Protein AF-A0A9E3V369-F1 (afdb_monomer)

Foldseek 3Di:
DVVVVVVVVVVVVVVCCVVVPVVVVVCCVPPVVVVCLLQLCALQFQAQLNLLCLAAPHDDPVPDQWAAADHVYHDPPRSVVRLVVVLVVLVVLLVVLVVPDDDPLLVLLSVLLVLLSCSHNPSGHGLVSCVSNPSLLVSLVVLDDPDPVLVVLSVQLVCQSNPDLVVLCVVVVVGRDHHYSVCSVPSSNSNNVSSVSSSVSSSVSSVVVVPPPDPPPPPPCPPPPDDDDDD

Secondary structure (DSSP, 8-state):
-HHHHHHHHHHHHHHHHHHH-HHHHHHIIIIIHHHHHHHHT-TT--SHHHHHHHHH-PPPGGG-SS--B--SS--HHHHHHHHHHHHHHHHHHHHHHHTT--SHHHHHHHHHHHHHHHHHHSS---GGGGGGGHHHHHHHHHHS-S-HHHHHHHHHHHHHHHS-HHHHHHHTT-TTSPBPHHHHHTGGGHHHHHHHHHHHHHHHHHHHHTTT-------------------

Solvent-accessible surface area (backbone atoms only — not comparable to full-atom values): 12780 Å² total; per-residue (Å²): 107,70,67,58,52,52,49,50,53,52,51,53,52,50,50,49,38,71,74,67,34,66,64,55,55,49,48,40,59,71,62,46,51,71,58,51,60,66,51,22,40,36,62,64,18,29,6,44,38,9,49,28,18,32,37,13,40,43,74,69,74,92,80,51,84,75,60,45,50,43,47,73,49,90,33,64,65,57,16,49,51,52,22,51,54,51,36,51,48,53,50,52,52,49,54,57,55,54,72,68,54,82,51,75,74,43,49,58,44,44,49,22,41,49,55,46,49,49,42,37,55,27,60,62,24,47,69,84,57,52,67,67,44,54,60,31,52,51,47,44,63,72,66,54,65,94,48,68,65,61,54,50,52,51,48,53,30,52,52,48,56,68,48,60,63,65,60,55,32,56,77,67,66,39,80,72,42,72,36,46,43,68,41,48,72,42,72,44,29,45,44,29,51,26,49,51,50,52,43,50,50,45,52,52,48,64,67,50,60,82,68,69,80,60,78,74,72,79,73,71,76,79,71,80,90,77,88,86,85,82,133

Structure (mmCIF, N/CA/C/O backbone):
data_AF-A0A9E3V369-F1
#
_entry.id   AF-A0A9E3V369-F1
#
loop_
_atom_site.group_PDB
_atom_site.id
_atom_site.type_symbol
_atom_site.label_atom_id
_atom_site.label_alt_id
_atom_site.label_comp_id
_atom_site.label_asym_id
_atom_site.label_entity_id
_atom_site.label_seq_id
_atom_site.pdbx_PDB_ins_code
_atom_site.Cartn_x
_atom_site.Cartn_y
_atom_site.Cartn_z
_atom_site.occupancy
_atom_site.B_iso_or_equiv
_atom_site.auth_seq_id
_atom_site.auth_comp_id
_atom_site.auth_asym_id
_atom_site.auth_atom_id
_atom_site.pdbx_PDB_model_num
ATOM 1 N N . LEU A 1 1 ? -20.051 -14.766 8.089 1.00 66.44 1 LEU A N 1
ATOM 2 C CA . LEU A 1 1 ? -19.479 -13.635 7.317 1.00 66.44 1 LEU A CA 1
ATOM 3 C C . LEU A 1 1 ? -18.604 -14.099 6.152 1.00 66.44 1 LEU A C 1
ATOM 5 O O . LEU A 1 1 ? -18.963 -13.789 5.027 1.00 66.44 1 LEU A O 1
ATOM 9 N N . VAL A 1 2 ? -17.547 -14.897 6.367 1.00 75.75 2 VAL A N 1
ATOM 10 C CA . VAL A 1 2 ? -16.659 -15.374 5.274 1.00 75.75 2 VAL A CA 1
ATOM 11 C C . VAL A 1 2 ? -17.421 -16.072 4.136 1.00 75.75 2 VAL A C 1
ATOM 13 O O . VAL A 1 2 ? -17.240 -15.713 2.978 1.00 75.75 2 VAL A O 1
ATOM 16 N N . GLY A 1 3 ? -18.332 -17.001 4.454 1.00 84.56 3 GLY A N 1
ATOM 17 C CA . GLY A 1 3 ? -19.132 -17.700 3.437 1.00 84.56 3 GLY A CA 1
ATOM 18 C C . GLY A 1 3 ? -20.062 -16.783 2.634 1.00 84.56 3 GLY A C 1
ATOM 19 O O . GLY A 1 3 ? -20.176 -16.940 1.426 1.00 84.56 3 GLY A O 1
ATOM 20 N N . ALA A 1 4 ? -20.667 -15.779 3.279 1.00 85.25 4 ALA A N 1
ATOM 21 C CA . ALA A 1 4 ? -21.525 -14.806 2.600 1.00 85.25 4 ALA A CA 1
ATOM 22 C C . ALA A 1 4 ? -20.716 -13.887 1.671 1.00 85.25 4 ALA A C 1
ATOM 24 O O . ALA A 1 4 ? -21.146 -13.623 0.555 1.00 85.25 4 ALA A O 1
ATOM 25 N N . GLY A 1 5 ? -19.524 -13.454 2.099 1.00 82.44 5 GLY A N 1
ATOM 26 C CA . GLY A 1 5 ? -18.618 -12.667 1.259 1.00 82.44 5 GLY A CA 1
ATOM 27 C C . GLY A 1 5 ? -18.118 -13.452 0.045 1.00 82.44 5 GLY A C 1
ATOM 28 O O . GLY A 1 5 ? -18.160 -12.943 -1.071 1.00 82.44 5 GLY A O 1
ATOM 29 N N . ALA A 1 6 ? -17.716 -14.711 0.240 1.00 87.12 6 ALA A N 1
ATOM 30 C CA . ALA A 1 6 ? -17.310 -15.591 -0.855 1.00 87.12 6 ALA A CA 1
ATOM 31 C C . ALA A 1 6 ? -18.460 -15.848 -1.841 1.00 87.12 6 ALA A C 1
ATOM 33 O O . ALA A 1 6 ? -18.254 -15.788 -3.051 1.00 87.12 6 ALA A O 1
ATOM 34 N N . LEU A 1 7 ? -19.677 -16.071 -1.332 1.00 94.19 7 LEU A N 1
ATOM 35 C CA . LEU A 1 7 ? -20.868 -16.246 -2.159 1.00 94.19 7 LEU A CA 1
ATOM 36 C C . LEU A 1 7 ? -21.201 -14.977 -2.950 1.00 94.19 7 LEU A C 1
ATOM 38 O O . LEU A 1 7 ? -21.460 -15.065 -4.144 1.00 94.19 7 LEU A O 1
ATOM 42 N N . ALA A 1 8 ? -21.158 -13.804 -2.312 1.00 93.69 8 ALA A N 1
ATOM 43 C CA . ALA A 1 8 ? -21.397 -12.528 -2.980 1.00 93.69 8 ALA A CA 1
ATOM 44 C C . ALA A 1 8 ? -20.362 -12.271 -4.083 1.00 93.69 8 ALA A C 1
ATOM 46 O O . ALA A 1 8 ? -20.731 -11.902 -5.194 1.00 93.69 8 ALA A O 1
ATOM 47 N N . LEU A 1 9 ? -19.080 -12.533 -3.809 1.00 91.44 9 LEU A N 1
ATOM 48 C CA . LEU A 1 9 ? -18.014 -12.418 -4.802 1.00 91.44 9 LEU A CA 1
ATOM 49 C C . LEU A 1 9 ? -18.247 -13.366 -5.986 1.00 91.44 9 LEU A C 1
ATOM 51 O O . LEU A 1 9 ? -18.157 -12.938 -7.136 1.00 91.44 9 LEU A O 1
ATOM 55 N N . ALA A 1 10 ? -18.575 -14.631 -5.713 1.00 95.69 10 ALA A N 1
ATOM 56 C CA . ALA A 1 10 ? -18.848 -15.624 -6.747 1.00 95.69 10 ALA A CA 1
ATOM 57 C C . ALA A 1 10 ? -20.075 -15.243 -7.588 1.00 95.69 10 ALA A C 1
ATOM 59 O O . ALA A 1 10 ? -20.018 -15.315 -8.812 1.00 95.69 10 ALA A O 1
ATOM 60 N N . ALA A 1 11 ? -21.154 -14.782 -6.950 1.00 97.00 11 ALA A N 1
ATOM 61 C CA . ALA A 1 11 ? -22.376 -14.357 -7.623 1.00 97.00 11 ALA A CA 1
ATOM 62 C C . ALA A 1 11 ? -22.147 -13.124 -8.508 1.00 97.00 11 ALA A C 1
ATOM 64 O O . ALA A 1 11 ? -22.563 -13.120 -9.664 1.00 97.00 11 ALA A O 1
ATOM 65 N N . LEU A 1 12 ? -21.441 -12.109 -8.001 1.00 97.06 12 LEU A N 1
ATOM 66 C CA . LEU A 1 12 ? -21.096 -10.913 -8.773 1.00 97.06 12 LEU A CA 1
ATOM 67 C C . LEU A 1 12 ? -20.182 -11.251 -9.953 1.00 97.06 12 LEU A C 1
ATOM 69 O O . LEU A 1 12 ? -20.426 -10.778 -11.058 1.00 97.06 12 LEU A O 1
ATOM 73 N N . THR A 1 13 ? -19.185 -12.114 -9.740 1.00 95.56 13 THR A N 1
ATOM 74 C CA . THR A 1 13 ? -18.281 -12.565 -10.809 1.00 95.56 13 THR A CA 1
ATOM 75 C C . THR A 1 13 ? -19.025 -13.393 -11.860 1.00 95.56 13 THR A C 1
ATOM 77 O O . THR A 1 13 ? -18.799 -13.238 -13.056 1.00 95.56 13 THR A O 1
ATOM 80 N N . GLY A 1 14 ? -19.943 -14.265 -11.435 1.00 96.94 14 GLY A N 1
ATOM 81 C CA . GLY A 1 14 ? -20.791 -15.031 -12.346 1.00 96.94 14 GLY A CA 1
ATOM 82 C C . GLY A 1 14 ? -21.695 -14.124 -13.178 1.00 96.94 14 GLY A C 1
ATOM 83 O O . GLY A 1 14 ? -21.773 -14.281 -14.393 1.00 96.94 14 GLY A O 1
ATOM 84 N N . LEU A 1 15 ? -22.314 -13.124 -12.546 1.00 97.88 15 LEU A N 1
ATOM 85 C CA . LEU A 1 15 ? -23.146 -12.139 -13.232 1.00 97.88 15 LEU A CA 1
ATOM 86 C C . LEU A 1 15 ? -22.350 -11.363 -14.289 1.00 97.88 15 LEU A C 1
ATOM 88 O O . LEU A 1 15 ? -22.819 -11.201 -15.411 1.00 97.88 15 LEU A O 1
ATOM 92 N N . THR A 1 16 ? -21.133 -10.924 -13.972 1.00 97.69 16 THR A N 1
ATOM 93 C CA . THR A 1 16 ? -20.283 -10.201 -14.928 1.00 97.69 16 THR A CA 1
ATOM 94 C C . THR A 1 16 ? -19.815 -11.098 -16.076 1.00 97.69 16 THR A C 1
ATOM 96 O O . THR A 1 16 ? -19.754 -10.624 -17.205 1.00 97.69 16 THR A O 1
ATOM 99 N N . VAL A 1 17 ? -19.566 -12.394 -15.843 1.00 97.62 17 VAL A N 1
ATOM 100 C CA . VAL A 1 17 ? -19.298 -13.366 -16.925 1.00 97.62 17 VAL A CA 1
ATOM 101 C C . VAL A 1 17 ? -20.514 -13.530 -17.836 1.00 97.62 17 VAL A C 1
ATOM 103 O O . VAL A 1 17 ? -20.352 -13.566 -19.052 1.00 97.62 17 VAL A O 1
ATOM 106 N N . VAL A 1 18 ? -21.727 -13.595 -1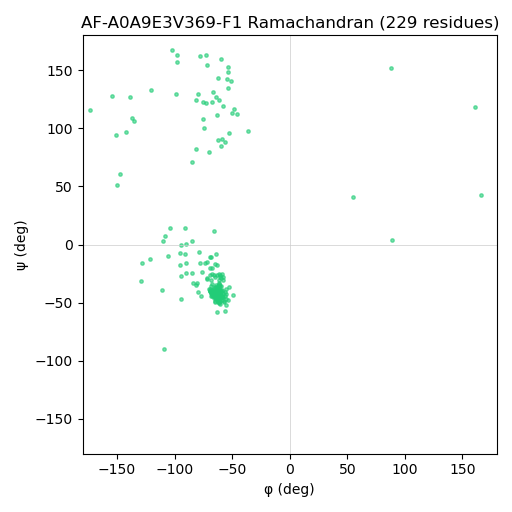7.279 1.00 98.12 18 VAL A N 1
ATOM 107 C CA . VAL A 1 18 ? -22.966 -13.692 -18.069 1.00 98.12 18 VAL A CA 1
ATOM 108 C C . VAL A 1 18 ? -23.200 -12.430 -18.905 1.00 98.12 18 VAL A C 1
ATOM 110 O O . VAL A 1 18 ? -23.604 -12.536 -20.058 1.00 98.12 18 VAL A O 1
ATOM 113 N N . VAL A 1 19 ? -22.932 -11.245 -18.348 1.00 98.38 19 VAL A N 1
ATOM 114 C CA . VAL A 1 19 ? -23.166 -9.956 -19.023 1.00 98.38 19 VAL A CA 1
ATOM 115 C C . VAL A 1 19 ? -22.098 -9.640 -20.073 1.00 98.38 19 VAL A C 1
ATOM 117 O O . VAL A 1 19 ? -22.435 -9.186 -21.162 1.00 98.38 19 VAL A O 1
ATOM 120 N N . LEU A 1 20 ? -20.817 -9.849 -19.755 1.00 97.94 20 LEU A N 1
ATOM 121 C CA . LEU A 1 20 ? -19.695 -9.484 -20.631 1.00 97.94 20 LEU A CA 1
ATOM 122 C C . LEU A 1 20 ? -19.302 -10.613 -21.593 1.00 97.94 20 LEU A C 1
ATOM 124 O O . LEU A 1 20 ? -18.742 -10.356 -22.653 1.00 97.94 20 LEU A O 1
ATOM 128 N N . GLY A 1 21 ? -19.606 -11.859 -21.233 1.00 97.81 21 GLY A N 1
ATOM 129 C CA . GLY A 1 21 ? -19.186 -13.054 -21.951 1.00 97.81 21 GLY A CA 1
ATOM 130 C C . GLY A 1 21 ? -17.815 -13.583 -21.495 1.00 97.81 21 GLY A C 1
ATOM 131 O O . GLY A 1 21 ? -16.947 -12.824 -21.051 1.00 97.81 21 GLY A O 1
ATOM 132 N N . PRO A 1 22 ? -17.574 -14.903 -21.614 1.00 97.81 22 PRO A N 1
ATOM 133 C CA . PRO A 1 22 ? -16.323 -15.533 -21.183 1.00 97.81 22 PRO A CA 1
ATOM 134 C C . PRO A 1 22 ? -15.102 -15.088 -22.005 1.00 97.81 22 PRO A C 1
ATOM 136 O O . PRO A 1 22 ? -13.985 -15.081 -21.486 1.00 97.81 22 PRO A O 1
ATOM 139 N N . GLU A 1 23 ? -15.294 -14.666 -23.257 1.00 98.06 23 GLU A N 1
ATOM 140 C CA . GLU A 1 23 ? -14.188 -14.221 -24.115 1.00 98.06 23 GLU A CA 1
ATOM 141 C C . GLU A 1 23 ? -13.555 -12.913 -23.631 1.00 98.06 23 GLU A C 1
ATOM 143 O O . GLU A 1 23 ? -12.344 -12.745 -23.744 1.00 98.06 23 GLU A O 1
ATOM 148 N N . THR A 1 24 ? -14.323 -12.022 -22.995 1.00 97.25 24 THR A N 1
ATOM 149 C CA . THR A 1 24 ? -13.765 -10.815 -22.366 1.00 97.25 24 THR A CA 1
ATOM 150 C C . THR A 1 24 ? -12.796 -11.168 -21.240 1.00 97.25 24 THR A C 1
ATOM 152 O O . THR A 1 24 ? -11.741 -10.550 -21.116 1.00 97.25 24 THR A O 1
ATOM 155 N N . TYR A 1 25 ? -13.108 -12.194 -20.444 1.00 95.94 25 TYR A N 1
ATOM 156 C CA . TYR A 1 25 ? -12.214 -12.676 -19.387 1.00 95.94 25 TYR A CA 1
ATOM 157 C C . TYR A 1 25 ? -10.959 -13.321 -19.960 1.00 95.94 25 TYR A C 1
ATOM 159 O O . TYR A 1 25 ? -9.861 -13.079 -19.461 1.00 95.94 25 TYR A O 1
ATOM 167 N N . ARG A 1 26 ? -11.114 -14.119 -21.019 1.00 97.50 26 ARG A N 1
ATOM 168 C CA . ARG A 1 26 ? -9.989 -14.731 -21.719 1.00 97.50 26 ARG A CA 1
ATOM 169 C C . ARG A 1 26 ? -9.049 -13.670 -22.291 1.00 97.50 26 ARG A C 1
ATOM 171 O O . ARG A 1 26 ? -7.862 -13.726 -21.991 1.00 97.50 26 ARG A O 1
ATOM 178 N N . ALA A 1 27 ? -9.579 -12.698 -23.031 1.00 96.94 27 ALA A N 1
ATOM 179 C CA . ALA A 1 27 ? -8.808 -11.585 -23.582 1.00 96.94 27 ALA A CA 1
ATOM 180 C C . ALA A 1 27 ? -8.117 -10.785 -22.469 1.00 96.94 27 ALA A C 1
ATOM 182 O O . ALA A 1 27 ? -6.920 -10.535 -22.522 1.00 96.94 27 ALA A O 1
ATOM 183 N N . TYR A 1 28 ? -8.821 -10.469 -21.378 1.00 95.06 28 TYR A N 1
ATOM 184 C CA . TYR A 1 28 ? -8.200 -9.789 -20.241 1.00 95.06 28 TYR A CA 1
ATOM 185 C C . TYR A 1 28 ? -7.024 -10.586 -19.646 1.00 95.06 28 TYR A C 1
ATOM 187 O O . TYR A 1 28 ? -5.968 -10.022 -19.367 1.00 95.06 28 TYR A O 1
ATOM 195 N N . ILE A 1 29 ? -7.178 -11.900 -19.460 1.00 95.44 29 ILE A N 1
ATOM 196 C CA . ILE A 1 29 ? -6.130 -12.761 -18.892 1.00 95.44 29 ILE A CA 1
ATOM 197 C C . ILE A 1 29 ? -4.950 -12.938 -19.854 1.00 95.44 29 ILE A C 1
ATOM 199 O O . ILE A 1 29 ? -3.813 -13.002 -19.392 1.00 95.44 29 ILE A O 1
ATOM 203 N N . GLN A 1 30 ? -5.205 -13.059 -21.156 1.00 96.94 30 GLN A N 1
ATOM 204 C CA . GLN A 1 30 ? -4.173 -13.333 -22.158 1.00 96.94 30 GLN A CA 1
ATOM 205 C C . GLN A 1 30 ? -3.456 -12.065 -22.627 1.00 96.94 30 GLN A C 1
ATOM 207 O O . GLN A 1 30 ? -2.253 -12.121 -22.862 1.00 96.94 30 GLN A O 1
ATOM 212 N N . ASP A 1 31 ? -4.160 -10.935 -22.685 1.00 95.25 31 ASP A N 1
ATOM 213 C CA . ASP A 1 31 ? -3.658 -9.720 -23.327 1.00 95.25 31 ASP A CA 1
ATOM 214 C C . ASP A 1 31 ? -3.359 -8.609 -22.311 1.00 95.25 31 ASP A C 1
ATOM 216 O O . ASP A 1 31 ? -2.360 -7.910 -22.431 1.00 95.25 31 ASP A O 1
ATOM 220 N N . VAL A 1 32 ? -4.189 -8.442 -21.273 1.00 92.81 32 VAL A N 1
ATOM 221 C CA . VAL A 1 32 ? -4.061 -7.313 -20.328 1.00 92.81 32 VAL A CA 1
ATOM 222 C C . VAL A 1 32 ? -3.242 -7.688 -19.096 1.00 92.81 32 VAL A C 1
ATOM 224 O O . VAL A 1 32 ? -2.350 -6.948 -18.682 1.00 92.81 32 VAL A O 1
ATOM 227 N N . LEU A 1 33 ? -3.518 -8.841 -18.484 1.00 91.00 33 LEU A N 1
ATOM 228 C CA . LEU A 1 33 ? -2.838 -9.273 -17.262 1.00 91.00 33 LEU A CA 1
ATOM 229 C C . LEU A 1 33 ? -1.311 -9.397 -17.431 1.00 91.00 33 LEU A C 1
ATOM 231 O O . LEU A 1 33 ? -0.593 -8.977 -16.513 1.00 91.00 33 LEU A O 1
ATOM 235 N N . PRO A 1 34 ? -0.790 -9.899 -18.569 1.00 89.88 34 PRO A N 1
ATOM 236 C CA . PRO A 1 34 ? 0.638 -9.911 -18.826 1.00 89.88 34 PRO A CA 1
ATOM 237 C C . PRO A 1 34 ? 1.206 -8.521 -19.051 1.00 89.88 34 PRO A C 1
ATOM 239 O O . PRO A 1 34 ? 2.383 -8.366 -18.835 1.00 89.88 34 PRO A O 1
ATOM 242 N N . GLU A 1 35 ? 0.437 -7.492 -19.394 1.00 87.44 35 GLU A N 1
ATOM 243 C CA . GLU A 1 35 ? 0.959 -6.118 -19.486 1.00 87.44 35 GLU A CA 1
ATOM 244 C C . GLU A 1 35 ? 0.965 -5.412 -18.122 1.00 87.44 35 GLU A C 1
ATOM 246 O O . GLU A 1 35 ? 1.773 -4.529 -17.838 1.00 87.44 35 GLU A O 1
ATOM 251 N N . ILE A 1 36 ? 0.106 -5.840 -17.194 1.00 87.12 36 ILE A N 1
ATOM 252 C CA . ILE A 1 36 ? -0.009 -5.196 -15.881 1.00 87.12 36 ILE A CA 1
ATOM 253 C C . ILE A 1 36 ? 1.246 -5.396 -15.014 1.00 87.12 36 ILE A C 1
ATOM 255 O O . ILE A 1 36 ? 1.529 -4.584 -14.127 1.00 87.12 36 ILE A O 1
ATOM 259 N N . HIS A 1 37 ? 2.034 -6.454 -15.235 1.00 85.56 37 HIS A N 1
ATOM 260 C CA . HIS A 1 37 ? 3.207 -6.717 -14.395 1.00 85.56 37 HIS A CA 1
ATOM 261 C C . HIS A 1 37 ? 4.245 -5.582 -14.419 1.00 85.56 37 HIS A C 1
ATOM 263 O O . HIS A 1 37 ? 4.917 -5.365 -13.409 1.00 85.56 37 HIS A O 1
ATOM 269 N N . TRP A 1 38 ? 4.300 -4.790 -15.492 1.00 83.12 38 TRP A N 1
ATOM 270 C CA . TRP A 1 38 ? 5.182 -3.629 -15.612 1.00 83.12 38 TRP A CA 1
ATOM 271 C C . TRP A 1 38 ? 4.858 -2.512 -14.618 1.00 83.12 38 TRP A C 1
ATOM 273 O O . TRP A 1 38 ? 5.747 -1.779 -14.178 1.00 83.12 38 TRP A O 1
ATOM 283 N N . PHE A 1 39 ? 3.599 -2.401 -14.194 1.00 88.62 39 PHE A N 1
ATOM 284 C CA . PHE A 1 39 ? 3.179 -1.415 -13.199 1.00 88.62 39 PHE A CA 1
ATOM 285 C C . PHE A 1 39 ? 3.631 -1.775 -11.779 1.00 88.62 39 PHE A C 1
ATOM 287 O O . PHE A 1 39 ? 3.683 -0.900 -10.910 1.00 88.62 39 PHE A O 1
ATOM 294 N N . ARG A 1 40 ? 4.038 -3.031 -11.534 1.00 89.25 40 ARG A N 1
ATOM 295 C CA . ARG A 1 40 ? 4.544 -3.471 -10.221 1.00 89.25 40 ARG A CA 1
ATOM 296 C C . ARG A 1 40 ? 5.790 -2.691 -9.821 1.00 89.25 40 ARG A C 1
ATOM 298 O O . ARG A 1 40 ? 5.915 -2.258 -8.686 1.00 89.25 40 ARG A O 1
ATOM 305 N N . VAL A 1 41 ? 6.673 -2.431 -10.773 1.00 89.75 41 VAL A N 1
ATOM 306 C CA . VAL A 1 41 ? 7.927 -1.688 -10.579 1.00 89.75 41 VAL A CA 1
ATOM 307 C C . VAL A 1 41 ? 7.783 -0.180 -10.821 1.00 89.75 41 VAL A C 1
ATOM 309 O O . VAL A 1 41 ? 8.787 0.520 -10.972 1.00 89.75 41 VAL A O 1
ATOM 312 N N . GLY A 1 42 ? 6.550 0.333 -10.890 1.00 91.31 42 GLY A N 1
ATOM 313 C CA . GLY A 1 42 ? 6.277 1.767 -10.957 1.00 91.31 42 GLY A CA 1
ATOM 314 C C . GLY A 1 42 ? 6.766 2.499 -9.703 1.00 91.31 42 GLY A C 1
ATOM 315 O O . GLY A 1 42 ? 6.690 1.978 -8.585 1.00 91.31 42 GLY A O 1
ATOM 316 N N . TRP A 1 43 ? 7.277 3.719 -9.876 1.00 93.69 43 TRP A N 1
ATOM 317 C CA . TRP A 1 43 ? 7.739 4.574 -8.771 1.00 93.69 43 TRP A CA 1
ATOM 318 C C . TRP A 1 43 ? 6.621 4.978 -7.805 1.00 93.69 43 TRP A C 1
ATOM 320 O O . TRP A 1 43 ? 6.891 5.227 -6.638 1.00 93.69 43 TRP A O 1
ATOM 330 N N . ASN A 1 44 ? 5.378 5.007 -8.280 1.00 94.00 44 ASN A N 1
ATOM 331 C CA . ASN A 1 44 ? 4.174 5.306 -7.506 1.00 94.00 44 ASN A CA 1
ATOM 332 C C . ASN A 1 44 ? 3.511 4.062 -6.886 1.00 94.00 44 ASN A C 1
ATOM 334 O O . ASN A 1 44 ? 2.477 4.191 -6.239 1.00 94.00 44 ASN A O 1
ATOM 338 N N . ASN A 1 45 ? 4.062 2.858 -7.081 1.00 96.12 45 ASN A N 1
ATOM 339 C CA . ASN A 1 45 ? 3.491 1.658 -6.477 1.00 96.12 45 ASN A CA 1
ATOM 340 C C . ASN A 1 45 ? 3.823 1.587 -4.975 1.00 96.12 45 ASN A C 1
ATOM 342 O O . ASN A 1 45 ? 4.961 1.301 -4.594 1.00 96.12 45 ASN A O 1
ATOM 346 N N . ALA A 1 46 ? 2.816 1.811 -4.137 1.00 97.81 46 ALA A N 1
ATOM 347 C CA . ALA A 1 46 ? 2.884 1.813 -2.679 1.00 97.81 46 ALA A CA 1
ATOM 348 C C . ALA A 1 46 ? 2.754 0.418 -2.038 1.00 97.81 46 ALA A C 1
ATOM 350 O O . ALA A 1 46 ? 2.730 0.303 -0.815 1.00 97.81 46 ALA A O 1
ATOM 351 N N . SER A 1 47 ? 2.656 -0.649 -2.831 1.00 98.06 47 SER A N 1
ATOM 352 C CA . SER A 1 47 ? 2.566 -2.014 -2.305 1.00 98.06 47 SER A CA 1
ATOM 353 C C . SER A 1 47 ? 3.913 -2.578 -1.843 1.00 98.06 47 SER A C 1
ATOM 355 O O . SER A 1 47 ? 4.986 -2.142 -2.275 1.00 98.06 47 SER A O 1
ATOM 357 N N . LEU A 1 48 ? 3.852 -3.641 -1.034 1.00 98.25 48 LEU A N 1
ATOM 358 C CA . LEU A 1 48 ? 5.014 -4.459 -0.680 1.00 98.25 48 LEU A CA 1
ATOM 359 C C . LEU A 1 48 ? 5.665 -5.080 -1.923 1.00 98.25 48 LEU A C 1
ATOM 361 O O . LEU A 1 48 ? 6.887 -5.085 -2.043 1.00 98.25 48 LEU A O 1
ATOM 365 N N . MET A 1 49 ? 4.865 -5.556 -2.883 1.00 97.56 49 MET A N 1
ATOM 366 C CA . MET A 1 49 ? 5.384 -6.097 -4.144 1.00 97.56 49 MET A CA 1
ATOM 367 C C . MET A 1 49 ? 6.20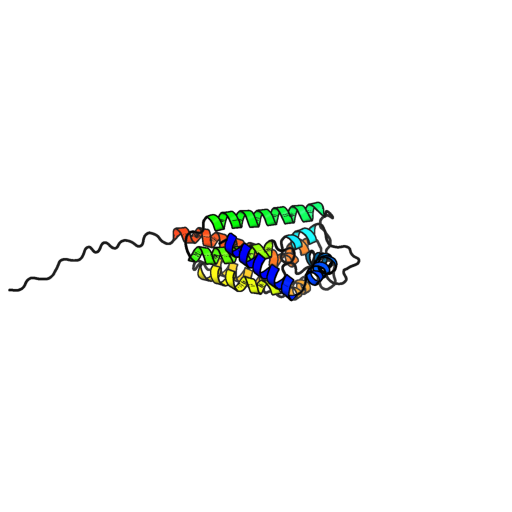6 -5.047 -4.900 1.00 97.56 49 MET A C 1
ATOM 369 O O . MET A 1 49 ? 7.306 -5.345 -5.369 1.00 97.56 49 MET A O 1
ATOM 373 N N . GLY A 1 50 ? 5.709 -3.810 -4.981 1.00 95.94 50 GLY A N 1
ATOM 374 C CA . GLY A 1 50 ? 6.432 -2.719 -5.628 1.00 95.94 50 GLY A CA 1
ATOM 375 C C . GLY A 1 50 ? 7.738 -2.366 -4.926 1.00 95.94 50 GLY A C 1
ATOM 376 O O . GLY A 1 50 ? 8.751 -2.173 -5.598 1.00 95.94 50 GLY A O 1
ATOM 377 N N . PHE A 1 51 ? 7.745 -2.358 -3.591 1.00 97.56 51 PHE A N 1
ATOM 378 C CA . PHE A 1 51 ? 8.959 -2.161 -2.795 1.00 97.56 51 PHE A CA 1
ATOM 379 C C . PHE A 1 51 ? 10.046 -3.186 -3.139 1.00 97.56 51 PHE A C 1
ATOM 381 O O . PHE A 1 51 ? 11.136 -2.811 -3.572 1.00 97.56 51 PHE A O 1
ATOM 388 N N . TRP A 1 52 ? 9.738 -4.479 -3.008 1.00 97.94 52 TRP A N 1
ATOM 389 C CA . TRP A 1 52 ? 10.713 -5.548 -3.233 1.00 97.94 52 TRP A CA 1
ATOM 390 C C . TRP A 1 52 ? 11.166 -5.632 -4.692 1.00 97.94 52 TRP A C 1
ATOM 392 O O . TRP A 1 52 ? 12.352 -5.833 -4.958 1.00 97.94 52 TRP A O 1
ATOM 402 N N . SER A 1 53 ? 10.256 -5.412 -5.643 1.00 95.94 53 SER A N 1
ATOM 403 C CA . SER A 1 53 ? 10.602 -5.442 -7.067 1.00 95.94 53 SER A CA 1
ATOM 404 C C . SER A 1 53 ? 11.528 -4.282 -7.448 1.00 95.94 53 SER A C 1
ATOM 406 O O . SER A 1 53 ? 12.492 -4.487 -8.173 1.00 95.94 53 SER A O 1
ATOM 408 N N . ARG A 1 54 ? 11.327 -3.069 -6.908 1.00 95.19 54 ARG A N 1
ATOM 409 C CA . ARG A 1 54 ? 12.247 -1.940 -7.157 1.00 95.19 54 ARG A CA 1
ATOM 410 C C . ARG A 1 54 ? 13.668 -2.206 -6.659 1.00 95.19 54 ARG A C 1
ATOM 412 O O . ARG A 1 54 ? 14.611 -1.706 -7.263 1.00 95.19 54 ARG A O 1
ATOM 419 N N . LEU A 1 55 ? 13.816 -2.955 -5.567 1.00 96.94 55 LEU A N 1
ATOM 420 C CA . LEU A 1 55 ? 15.120 -3.249 -4.976 1.00 96.94 55 LEU A CA 1
ATOM 421 C C . LEU A 1 55 ? 15.851 -4.398 -5.671 1.00 96.94 55 LEU A C 1
ATOM 423 O O . LEU A 1 55 ? 17.077 -4.343 -5.756 1.00 96.94 55 LEU A O 1
ATOM 427 N N . PHE A 1 56 ? 15.128 -5.417 -6.147 1.00 97.38 56 PHE A N 1
ATOM 428 C CA . PHE A 1 56 ? 15.757 -6.668 -6.584 1.00 97.38 56 PHE A CA 1
ATOM 429 C C . PHE A 1 56 ? 15.381 -7.152 -7.986 1.00 97.38 56 PHE A C 1
ATOM 431 O O . PHE A 1 56 ? 16.080 -7.998 -8.532 1.00 97.38 56 PHE A O 1
ATOM 438 N N . ASP A 1 57 ? 14.313 -6.641 -8.591 1.00 94.88 57 ASP A N 1
ATOM 439 C CA . ASP A 1 57 ? 13.858 -7.070 -9.919 1.00 94.88 57 ASP A CA 1
ATOM 440 C C . ASP A 1 57 ? 13.215 -5.912 -10.705 1.00 94.88 57 ASP A C 1
ATOM 442 O O . ASP A 1 57 ? 12.015 -5.935 -10.999 1.00 94.88 57 ASP A O 1
ATOM 446 N N . PRO A 1 58 ? 13.963 -4.825 -10.986 1.00 86.75 58 PRO A N 1
ATOM 447 C CA . PRO A 1 58 ? 13.460 -3.753 -11.824 1.00 86.75 58 PRO A CA 1
ATOM 448 C C . PRO A 1 58 ? 13.292 -4.287 -13.248 1.00 86.75 58 PRO A C 1
ATOM 45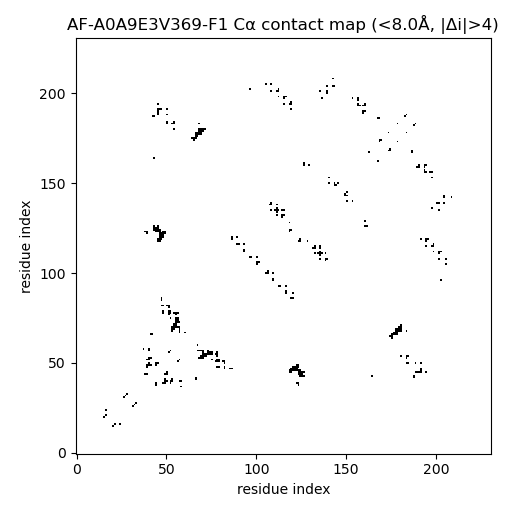0 O O . PRO A 1 58 ? 14.201 -4.916 -13.790 1.00 86.75 58 PRO A O 1
ATOM 453 N N . ALA A 1 59 ? 12.125 -4.031 -13.849 1.00 79.75 59 ALA A N 1
ATOM 454 C CA . ALA A 1 59 ? 11.822 -4.481 -15.208 1.00 79.75 59 ALA A CA 1
ATOM 455 C C . ALA A 1 59 ? 12.901 -4.047 -16.226 1.00 79.75 59 ALA A C 1
ATOM 457 O O . ALA A 1 59 ? 13.550 -3.011 -16.021 1.00 79.75 59 ALA A O 1
ATOM 458 N N . PRO A 1 60 ? 13.0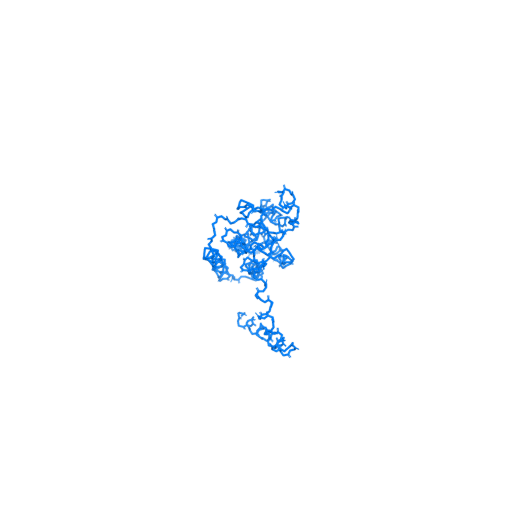78 -4.809 -17.325 1.00 71.06 60 PRO A N 1
ATOM 459 C CA . PRO A 1 60 ? 14.119 -4.567 -18.316 1.00 71.06 60 PRO A CA 1
ATOM 460 C C . PRO A 1 60 ? 14.116 -3.143 -18.885 1.00 71.06 60 PRO A C 1
ATOM 462 O O . PRO A 1 60 ? 13.087 -2.496 -19.069 1.00 71.06 60 PRO A O 1
ATOM 465 N N . GLU A 1 61 ? 15.313 -2.671 -19.229 1.00 60.50 61 GLU A N 1
ATOM 466 C CA . GLU A 1 61 ? 15.600 -1.302 -19.676 1.00 60.50 61 GLU A CA 1
ATOM 467 C C . GLU A 1 61 ? 14.832 -0.863 -20.936 1.00 60.50 61 GLU A C 1
ATOM 469 O O . GLU A 1 61 ? 14.572 0.325 -21.117 1.00 60.50 61 GLU A O 1
ATOM 474 N N . ARG A 1 62 ? 14.423 -1.815 -21.786 1.00 53.53 62 ARG A N 1
ATOM 475 C CA . ARG A 1 62 ? 13.773 -1.547 -23.081 1.00 53.53 62 ARG A CA 1
ATOM 476 C C . ARG A 1 62 ? 12.365 -0.958 -22.979 1.00 53.53 62 ARG A C 1
ATOM 478 O O . ARG A 1 62 ? 11.854 -0.466 -23.977 1.00 53.53 62 ARG A O 1
ATOM 485 N N . GLU A 1 63 ? 11.768 -0.941 -21.795 1.00 57.47 63 GLU A N 1
ATOM 486 C CA . GLU A 1 63 ? 10.380 -0.505 -21.603 1.00 57.47 63 GLU A CA 1
ATOM 487 C C . GLU A 1 63 ? 10.250 0.849 -20.887 1.00 57.47 63 GLU A C 1
ATOM 489 O O . GLU A 1 63 ? 9.147 1.254 -20.517 1.00 57.47 63 GLU A O 1
ATOM 494 N N . ARG A 1 64 ? 11.355 1.577 -20.638 1.00 60.19 64 ARG A N 1
ATOM 495 C CA . ARG A 1 64 ? 11.325 2.722 -19.707 1.00 60.19 64 ARG A CA 1
ATOM 496 C C . ARG A 1 64 ? 12.069 3.962 -20.181 1.00 60.19 64 ARG A C 1
ATOM 498 O O . ARG A 1 64 ? 13.282 4.056 -20.053 1.00 60.19 64 ARG A O 1
ATOM 505 N N . LEU A 1 65 ? 11.302 4.996 -20.530 1.00 63.75 65 LEU A N 1
ATOM 506 C CA . LEU A 1 65 ? 11.798 6.379 -20.600 1.00 63.75 65 LEU A CA 1
ATOM 507 C C . LEU A 1 65 ? 11.536 7.191 -19.315 1.00 63.75 65 LEU A C 1
ATOM 509 O O . LEU A 1 65 ? 12.160 8.228 -19.128 1.00 63.75 65 LEU A O 1
ATOM 513 N N . ARG A 1 66 ? 10.620 6.765 -18.424 1.00 68.94 66 ARG A N 1
ATOM 514 C CA . ARG A 1 66 ? 10.115 7.635 -17.332 1.00 68.94 66 ARG A CA 1
ATOM 515 C C . ARG A 1 66 ? 10.313 7.143 -15.893 1.00 68.94 66 ARG A C 1
ATOM 517 O O . ARG A 1 66 ? 10.091 7.927 -14.977 1.00 68.94 66 ARG A O 1
ATOM 524 N N . SER A 1 67 ? 10.694 5.885 -15.651 1.00 79.44 67 SER A N 1
ATOM 525 C CA . SER A 1 67 ? 10.743 5.337 -14.274 1.00 79.44 67 SER A CA 1
ATOM 526 C C . SER A 1 67 ? 11.807 4.253 -14.087 1.00 79.44 67 SER A C 1
ATOM 528 O O . SER A 1 67 ? 11.516 3.138 -13.649 1.00 79.44 67 SER A O 1
ATOM 530 N N . ARG A 1 68 ? 13.052 4.524 -14.483 1.00 89.19 68 ARG A N 1
ATOM 531 C CA . ARG A 1 68 ? 14.143 3.546 -14.358 1.00 89.19 68 ARG A CA 1
ATOM 532 C C . ARG A 1 68 ? 14.673 3.515 -12.923 1.00 89.19 68 ARG A C 1
ATOM 534 O O . ARG A 1 68 ? 15.010 4.558 -12.376 1.00 89.19 68 ARG A O 1
ATOM 541 N N . THR A 1 69 ? 14.781 2.330 -12.333 1.00 92.00 69 THR A N 1
ATOM 542 C CA . THR A 1 69 ? 15.360 2.136 -10.996 1.00 92.00 69 THR A CA 1
ATOM 543 C C . THR A 1 69 ? 16.548 1.198 -11.105 1.00 92.00 69 THR A C 1
ATOM 545 O O . THR A 1 69 ? 16.454 0.159 -11.755 1.00 92.00 69 THR A O 1
ATOM 548 N N . GLU A 1 70 ? 17.658 1.570 -10.487 1.00 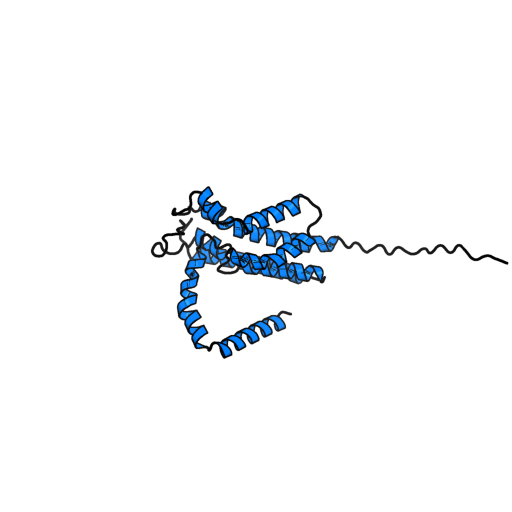94.00 70 GLU A N 1
ATOM 549 C CA . GLU A 1 70 ? 18.825 0.715 -10.324 1.00 94.00 70 GLU A CA 1
ATOM 550 C C . GLU A 1 70 ? 18.590 -0.230 -9.131 1.00 94.00 70 GLU A C 1
ATOM 552 O O . GLU A 1 70 ? 18.270 0.251 -8.036 1.00 94.00 70 GLU A O 1
ATOM 557 N N . PRO A 1 71 ? 18.697 -1.558 -9.321 1.00 95.25 71 PRO A N 1
ATOM 558 C CA . PRO A 1 71 ? 18.513 -2.507 -8.232 1.00 95.25 71 PRO A CA 1
ATOM 559 C C . PRO A 1 71 ? 19.686 -2.456 -7.255 1.00 95.25 71 PRO A C 1
ATOM 561 O O . PRO A 1 71 ? 20.815 -2.157 -7.633 1.00 95.25 71 PRO A O 1
ATOM 564 N N . LEU A 1 72 ? 19.435 -2.842 -6.005 1.00 96.88 72 LEU A N 1
ATOM 565 C CA . LEU A 1 72 ? 20.500 -3.137 -5.047 1.00 96.88 72 LEU A CA 1
ATOM 566 C C . LEU A 1 72 ? 21.263 -4.408 -5.451 1.00 96.88 72 LEU A C 1
ATOM 568 O O . LEU A 1 72 ? 22.484 -4.468 -5.356 1.00 96.88 72 LEU A O 1
ATOM 572 N N . LE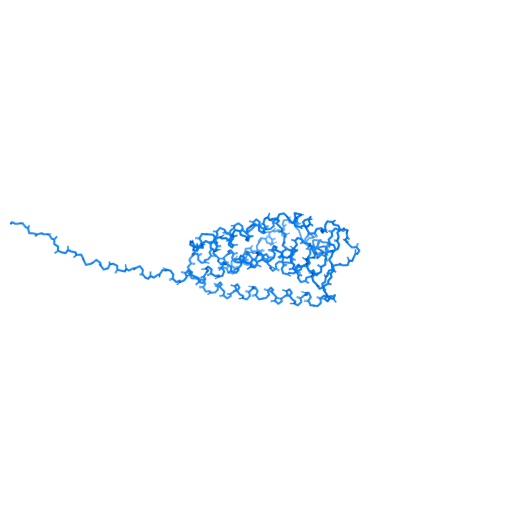U A 1 73 ? 20.525 -5.427 -5.892 1.00 96.88 73 LEU A N 1
ATOM 573 C CA . LEU A 1 73 ? 21.041 -6.697 -6.391 1.00 96.88 73 LEU A CA 1
ATOM 574 C C . LEU A 1 73 ? 20.007 -7.284 -7.348 1.00 96.88 73 LEU A C 1
ATOM 576 O O . LEU A 1 73 ? 18.856 -7.438 -6.962 1.00 96.88 73 LEU A O 1
ATOM 580 N N . TYR A 1 74 ? 20.394 -7.661 -8.563 1.00 95.81 74 TYR A N 1
ATOM 581 C CA . TYR A 1 74 ? 19.455 -8.279 -9.499 1.00 95.81 74 TYR A CA 1
ATOM 582 C C . TYR A 1 74 ? 19.155 -9.738 -9.102 1.00 95.81 74 TYR A C 1
ATOM 584 O O . TYR A 1 74 ? 19.955 -10.640 -9.341 1.00 95.81 74 TYR A O 1
ATOM 592 N N . SER A 1 75 ? 18.012 -9.965 -8.450 1.00 97.25 75 SER A N 1
ATOM 593 C CA . SER A 1 75 ? 17.521 -11.274 -8.012 1.00 97.25 75 SER A CA 1
ATOM 594 C C . SER A 1 75 ? 15.980 -11.322 -7.970 1.00 97.25 75 SER A C 1
ATOM 596 O O . SER A 1 75 ? 15.364 -11.029 -6.936 1.00 97.25 75 SER A O 1
ATOM 598 N N . PRO A 1 76 ? 15.328 -11.793 -9.053 1.00 95.62 76 PRO A N 1
ATOM 599 C CA . PRO A 1 76 ? 13.874 -12.010 -9.102 1.00 95.62 76 PRO A CA 1
ATOM 600 C C . PRO A 1 76 ? 13.352 -12.979 -8.034 1.00 95.62 76 PRO A C 1
ATOM 602 O O . PRO A 1 76 ? 12.197 -12.918 -7.606 1.00 95.62 76 PRO A O 1
ATOM 605 N N . ALA A 1 77 ? 14.191 -13.920 -7.592 1.00 96.75 77 ALA A N 1
ATOM 606 C CA . ALA A 1 77 ? 13.852 -14.826 -6.500 1.00 96.75 77 ALA A CA 1
ATOM 607 C C . ALA A 1 77 ? 13.735 -14.072 -5.168 1.00 96.75 77 ALA A C 1
ATOM 609 O O . ALA A 1 77 ? 12.760 -14.275 -4.446 1.00 96.75 77 ALA A O 1
ATOM 610 N N . LEU A 1 78 ? 14.677 -13.168 -4.876 1.00 97.81 78 LEU A N 1
ATOM 611 C CA . LEU A 1 78 ? 14.673 -12.381 -3.645 1.00 97.81 78 LEU A CA 1
ATOM 612 C C . LEU A 1 78 ? 13.524 -11.367 -3.623 1.00 97.81 78 LEU A C 1
ATOM 614 O O . LEU A 1 78 ? 12.854 -11.245 -2.599 1.00 97.81 78 LEU A O 1
ATOM 618 N N . ALA A 1 79 ? 13.231 -10.720 -4.759 1.00 96.88 79 ALA A N 1
ATOM 619 C CA . ALA A 1 79 ? 12.064 -9.846 -4.902 1.00 96.88 79 ALA A CA 1
ATOM 620 C C . ALA A 1 79 ? 10.762 -10.581 -4.539 1.00 96.88 79 ALA A C 1
ATOM 622 O O . ALA A 1 79 ? 9.986 -10.127 -3.696 1.00 96.88 79 ALA A O 1
ATOM 623 N N . ARG A 1 80 ? 10.544 -11.759 -5.144 1.00 96.44 80 ARG A N 1
ATOM 624 C CA . ARG A 1 80 ? 9.353 -12.581 -4.894 1.00 96.44 80 ARG A CA 1
ATOM 625 C C . ARG A 1 80 ? 9.307 -13.082 -3.456 1.00 96.44 80 ARG A C 1
ATOM 627 O O . ARG A 1 80 ? 8.281 -12.922 -2.806 1.00 96.44 80 ARG A O 1
ATOM 634 N N . ALA A 1 81 ? 10.399 -13.641 -2.941 1.00 98.12 81 ALA A N 1
ATOM 635 C CA . ALA A 1 81 ? 10.447 -14.151 -1.575 1.00 98.12 81 ALA A CA 1
ATOM 636 C C . ALA A 1 81 ? 10.147 -13.049 -0.548 1.00 98.12 81 ALA A C 1
ATOM 638 O O . ALA A 1 81 ? 9.289 -13.237 0.312 1.00 98.12 81 ALA A O 1
ATOM 639 N N . GLY A 1 82 ? 10.780 -11.878 -0.675 1.00 98.19 82 GLY A N 1
ATOM 640 C CA . GLY A 1 82 ? 10.552 -10.741 0.216 1.00 98.19 82 GLY A CA 1
ATOM 641 C C . GLY A 1 82 ? 9.104 -10.253 0.185 1.00 98.19 82 GLY A C 1
ATOM 642 O O . GLY A 1 82 ? 8.497 -10.067 1.243 1.00 98.19 82 GLY A O 1
ATOM 643 N N . ALA A 1 83 ? 8.515 -10.129 -1.009 1.00 97.75 83 ALA A N 1
ATOM 644 C CA . ALA A 1 83 ? 7.117 -9.741 -1.166 1.00 97.75 83 ALA A CA 1
ATOM 645 C C . ALA A 1 83 ? 6.170 -10.756 -0.516 1.00 97.75 83 ALA A C 1
ATOM 647 O O . ALA A 1 83 ? 5.337 -10.374 0.299 1.00 97.75 83 ALA A O 1
ATOM 648 N N . TRP A 1 84 ? 6.335 -12.048 -0.809 1.00 98.06 84 TRP A N 1
ATOM 649 C CA . TRP A 1 84 ? 5.474 -13.103 -0.274 1.00 98.06 84 TRP A CA 1
ATOM 650 C C . TRP A 1 84 ? 5.582 -13.232 1.243 1.00 98.06 84 TRP A C 1
ATOM 652 O O . TRP A 1 84 ? 4.556 -13.322 1.910 1.00 98.06 84 TRP A O 1
ATOM 662 N N . LEU A 1 85 ? 6.796 -13.193 1.798 1.00 98.44 85 LEU A N 1
ATOM 663 C CA . LEU A 1 85 ? 7.007 -13.249 3.246 1.00 98.44 85 LEU A CA 1
ATOM 664 C C . LEU A 1 85 ? 6.391 -12.035 3.949 1.00 98.44 85 LEU A C 1
ATOM 666 O O . LEU A 1 85 ? 5.711 -12.191 4.961 1.00 98.44 85 LEU A O 1
ATOM 670 N N . SER A 1 86 ? 6.570 -10.838 3.385 1.00 98.44 86 SER A N 1
ATOM 671 C CA . SER A 1 86 ? 6.000 -9.603 3.939 1.00 98.44 86 SER A CA 1
ATOM 672 C C . SER A 1 86 ? 4.468 -9.613 3.873 1.00 98.44 86 SER A C 1
ATOM 674 O O . SER A 1 86 ? 3.801 -9.293 4.854 1.00 98.44 86 SER A O 1
ATOM 676 N N . SER A 1 87 ? 3.892 -10.036 2.745 1.00 98.38 87 SER A N 1
ATOM 677 C CA . SER A 1 87 ? 2.442 -10.173 2.583 1.00 98.38 87 SER A CA 1
ATOM 678 C C . SER A 1 87 ? 1.861 -11.240 3.510 1.00 98.38 87 SER A C 1
ATOM 680 O O . SER A 1 87 ? 0.837 -10.998 4.148 1.00 98.38 87 SER A O 1
ATOM 682 N N . ALA A 1 88 ? 2.522 -12.394 3.640 1.00 98.25 88 ALA A N 1
ATOM 683 C CA . ALA A 1 88 ? 2.117 -13.448 4.565 1.00 98.25 88 ALA A CA 1
ATOM 684 C C . ALA A 1 88 ? 2.133 -12.954 6.016 1.00 98.25 88 ALA A C 1
ATOM 686 O O . ALA A 1 88 ? 1.200 -13.243 6.762 1.00 98.25 88 ALA A O 1
ATOM 687 N N . LEU A 1 89 ? 3.138 -12.158 6.399 1.00 98.38 89 LEU A N 1
ATOM 688 C CA . LEU A 1 89 ? 3.203 -11.533 7.717 1.00 98.38 89 LEU A CA 1
ATOM 689 C C . LEU A 1 89 ? 2.028 -10.572 7.948 1.00 98.38 89 LEU A C 1
ATOM 691 O O . LEU A 1 89 ? 1.354 -10.688 8.969 1.00 98.38 89 LEU A O 1
ATOM 695 N N . VAL A 1 90 ? 1.734 -9.673 7.001 1.00 98.50 90 VAL A N 1
ATOM 696 C CA . VAL A 1 90 ? 0.584 -8.751 7.099 1.00 98.50 90 VAL A CA 1
ATOM 697 C C . VAL A 1 90 ? -0.730 -9.523 7.253 1.00 98.50 90 VAL A C 1
ATOM 699 O O . VAL A 1 90 ? -1.530 -9.202 8.132 1.00 98.50 90 VAL A O 1
ATOM 702 N N . VAL A 1 91 ? -0.938 -10.578 6.459 1.00 98.19 91 VAL A N 1
ATOM 703 C CA . VAL A 1 91 ? -2.137 -11.429 6.538 1.00 98.19 91 VAL A CA 1
ATOM 704 C C . VAL A 1 91 ? -2.209 -12.178 7.869 1.00 98.19 91 VAL A C 1
ATOM 706 O O . VAL A 1 91 ? -3.277 -12.237 8.475 1.00 98.19 91 VAL A O 1
ATOM 709 N N . ALA A 1 92 ? -1.095 -12.731 8.350 1.00 98.12 92 ALA A N 1
ATOM 710 C CA . ALA A 1 92 ? -1.042 -13.440 9.625 1.00 98.12 92 ALA A CA 1
ATOM 711 C C . ALA A 1 92 ? -1.370 -12.509 10.800 1.00 98.12 92 ALA A C 1
ATOM 713 O O . ALA A 1 92 ? -2.179 -12.867 11.658 1.00 98.12 92 ALA A O 1
ATOM 714 N N . VAL A 1 93 ? -0.798 -11.299 10.806 1.00 98.25 93 VAL A N 1
ATOM 715 C CA . VAL A 1 93 ? -1.091 -10.265 11.806 1.00 98.25 93 VAL A CA 1
ATOM 716 C C . VAL A 1 93 ? -2.560 -9.861 11.735 1.00 98.25 93 VAL A C 1
ATOM 718 O O . VAL A 1 93 ? -3.237 -9.899 12.759 1.00 98.25 93 VAL A O 1
ATOM 721 N N . LEU A 1 94 ? -3.093 -9.561 10.546 1.00 97.62 94 LEU A N 1
ATOM 722 C CA . LEU A 1 94 ? -4.508 -9.223 10.378 1.00 97.62 94 LEU A CA 1
ATOM 723 C C . LEU A 1 94 ? -5.417 -10.344 10.900 1.00 97.62 94 LEU A C 1
ATOM 725 O O . LEU A 1 94 ? -6.314 -10.088 11.696 1.00 97.62 94 LEU A O 1
ATOM 729 N N . ALA A 1 95 ? -5.169 -11.595 10.507 1.00 96.94 95 ALA A N 1
ATOM 730 C CA . ALA A 1 95 ? -5.963 -12.738 10.948 1.00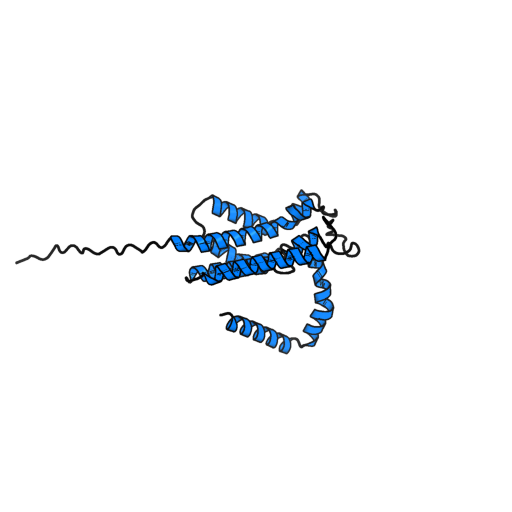 96.94 95 ALA A CA 1
ATOM 731 C C . ALA A 1 95 ? -5.904 -12.933 12.471 1.00 96.94 95 ALA A C 1
ATOM 733 O O . ALA A 1 95 ? -6.908 -13.284 13.092 1.00 96.94 95 ALA A O 1
ATOM 734 N N . TRP A 1 96 ? -4.740 -12.709 13.083 1.00 97.00 96 TRP A N 1
ATOM 735 C CA . TRP A 1 96 ? -4.573 -12.768 14.534 1.00 97.00 96 TRP A CA 1
ATOM 736 C C . TRP A 1 96 ? -5.360 -11.665 15.252 1.00 97.00 96 TRP A C 1
ATOM 738 O O . TRP A 1 96 ? -6.072 -11.960 16.211 1.00 97.00 96 TRP A O 1
ATOM 748 N N . VAL A 1 97 ? -5.282 -10.428 14.759 1.00 95.81 97 VAL A N 1
ATOM 749 C CA . VAL A 1 97 ? -5.991 -9.263 15.306 1.00 95.81 97 VAL A CA 1
ATOM 750 C C . VAL A 1 97 ? -7.510 -9.422 15.163 1.00 95.81 97 VAL A C 1
ATOM 752 O O . VAL A 1 97 ? -8.237 -9.321 16.148 1.00 95.81 97 VAL A O 1
ATOM 755 N N . VAL A 1 98 ? -7.997 -9.773 13.970 1.00 94.81 98 VAL A N 1
ATOM 756 C CA . VAL A 1 98 ? -9.433 -9.941 13.680 1.00 94.81 98 VAL A CA 1
ATOM 757 C C . VAL A 1 98 ? -10.061 -11.052 14.524 1.00 94.81 98 VAL A C 1
ATOM 759 O O . VAL A 1 98 ? -11.197 -10.927 14.967 1.00 94.81 98 VAL A O 1
ATOM 762 N N . ARG A 1 99 ? -9.326 -12.130 14.826 1.00 95.25 99 ARG A N 1
ATOM 763 C CA . ARG A 1 99 ? -9.815 -13.206 15.711 1.00 95.25 99 ARG A CA 1
ATOM 764 C C . ARG A 1 99 ? -10.087 -12.754 17.148 1.00 95.25 99 ARG A C 1
ATOM 766 O O . ARG A 1 99 ? -10.763 -13.473 17.881 1.00 95.25 99 ARG A O 1
ATOM 773 N N . ARG A 1 100 ? -9.542 -11.609 17.564 1.00 93.31 100 ARG A N 1
ATOM 774 C CA . ARG A 1 100 ? -9.719 -11.046 18.909 1.00 93.31 100 ARG A CA 1
ATOM 775 C C . ARG A 1 100 ? -10.851 -10.021 18.997 1.00 93.31 100 ARG A C 1
ATOM 777 O O . ARG A 1 100 ? -11.191 -9.634 20.106 1.00 93.31 100 ARG A O 1
ATOM 784 N N . VAL A 1 101 ? -11.442 -9.628 17.869 1.00 93.62 101 VAL A N 1
ATOM 785 C CA . VAL A 1 101 ? -12.567 -8.685 17.791 1.00 93.62 101 VAL A CA 1
ATOM 786 C C . VAL A 1 101 ? -13.792 -9.280 18.483 1.00 93.62 101 VAL A C 1
ATOM 788 O O . VAL A 1 101 ? -14.189 -10.412 18.191 1.00 93.62 101 VAL A O 1
ATOM 791 N N . ARG A 1 102 ? -14.382 -8.529 19.419 1.00 90.19 102 ARG A N 1
ATOM 792 C CA . ARG A 1 102 ? -15.586 -8.946 20.161 1.00 90.19 102 ARG A CA 1
ATOM 793 C C . ARG A 1 102 ? -16.691 -7.895 20.148 1.00 90.19 102 ARG A C 1
ATOM 795 O O . ARG A 1 102 ? -17.855 -8.276 20.210 1.00 90.19 102 ARG A O 1
ATOM 802 N N . ALA A 1 103 ? -16.343 -6.609 20.094 1.00 89.06 103 ALA A N 1
ATOM 803 C CA . ALA A 1 103 ? -17.308 -5.516 20.111 1.00 89.06 103 ALA A CA 1
ATOM 804 C C . ALA A 1 103 ? -17.613 -4.996 18.701 1.00 89.06 103 ALA A C 1
ATOM 806 O O . ALA A 1 103 ? -16.799 -5.109 17.792 1.00 89.06 103 ALA A O 1
ATOM 807 N N . ARG A 1 104 ? -18.773 -4.353 18.525 1.00 85.75 104 ARG A N 1
ATOM 808 C CA . ARG A 1 104 ? -19.155 -3.773 17.229 1.00 85.75 104 ARG A CA 1
ATOM 809 C C . ARG A 1 104 ? -18.192 -2.674 16.763 1.00 85.75 104 ARG A C 1
ATOM 811 O O . ARG A 1 104 ? -17.855 -2.638 15.590 1.00 85.75 104 ARG A O 1
ATOM 818 N N . ALA A 1 105 ? -17.720 -1.819 17.672 1.00 84.06 105 ALA A N 1
ATOM 819 C CA . ALA A 1 105 ? -16.740 -0.776 17.345 1.00 84.06 105 ALA A CA 1
ATOM 820 C C . ALA A 1 105 ? -15.408 -1.362 16.830 1.00 84.06 105 ALA A C 1
ATOM 822 O O . ALA A 1 105 ? -14.780 -0.809 15.929 1.00 84.06 105 ALA A O 1
ATOM 823 N N . ASP A 1 106 ? -15.019 -2.529 17.348 1.00 92.50 106 ASP A N 1
ATOM 824 C CA . ASP A 1 106 ? -13.832 -3.260 16.908 1.00 92.50 106 ASP A CA 1
ATOM 825 C C . ASP A 1 106 ? -14.004 -3.834 15.486 1.00 92.50 106 ASP A C 1
ATOM 827 O O . ASP A 1 106 ? -13.014 -4.029 14.780 1.00 92.50 106 ASP A O 1
ATOM 831 N N . GLU A 1 107 ? -15.242 -4.099 15.041 1.00 94.38 107 GLU A N 1
ATOM 832 C CA . GLU A 1 107 ? -15.527 -4.598 13.687 1.00 94.38 107 GLU A CA 1
ATOM 833 C C . GLU A 1 107 ? -15.226 -3.543 12.614 1.00 94.38 107 GLU A C 1
ATOM 835 O O . GLU A 1 107 ? -14.640 -3.879 11.583 1.00 94.38 107 GLU A O 1
ATOM 840 N N . ASP A 1 108 ? -15.561 -2.274 12.862 1.00 95.25 108 ASP A N 1
ATOM 841 C CA . ASP A 1 108 ? -15.280 -1.175 11.928 1.00 95.25 108 ASP A CA 1
ATOM 842 C C . ASP A 1 108 ? -13.765 -0.954 11.783 1.00 95.25 108 ASP A C 1
ATOM 844 O O . ASP A 1 108 ? -13.246 -0.761 10.678 1.00 95.25 108 ASP A O 1
ATOM 848 N N . LEU A 1 109 ? -13.025 -1.057 12.893 1.00 95.69 109 LEU A N 1
ATOM 849 C CA . LEU A 1 109 ? -11.566 -0.951 12.885 1.00 95.69 109 LEU A CA 1
ATOM 850 C C . LEU A 1 109 ? -10.919 -2.161 12.201 1.00 95.69 109 LEU A C 1
ATOM 852 O O . LEU A 1 109 ? -9.992 -2.002 11.406 1.00 95.69 109 LEU A O 1
ATOM 856 N N . ALA A 1 110 ? -11.442 -3.364 12.438 1.00 96.31 110 ALA A N 1
ATOM 857 C CA . ALA A 1 110 ? -11.021 -4.575 11.742 1.00 96.31 110 ALA A CA 1
ATOM 858 C C . ALA A 1 110 ? -11.256 -4.489 10.226 1.00 96.31 110 ALA A C 1
ATOM 860 O O . ALA A 1 110 ? -10.394 -4.907 9.448 1.00 96.31 110 ALA A O 1
ATOM 861 N N . PHE A 1 111 ? -12.378 -3.906 9.795 1.00 96.38 111 PHE A N 1
ATOM 862 C CA . PHE A 1 111 ? -12.635 -3.621 8.386 1.00 96.38 111 PHE A CA 1
ATOM 863 C C . PHE A 1 111 ? -11.616 -2.624 7.820 1.00 96.38 111 PHE A C 1
ATOM 865 O O . PHE A 1 111 ? -11.007 -2.891 6.783 1.00 96.38 111 PHE A O 1
ATOM 872 N N . GLY A 1 112 ? -11.350 -1.520 8.524 1.00 97.19 11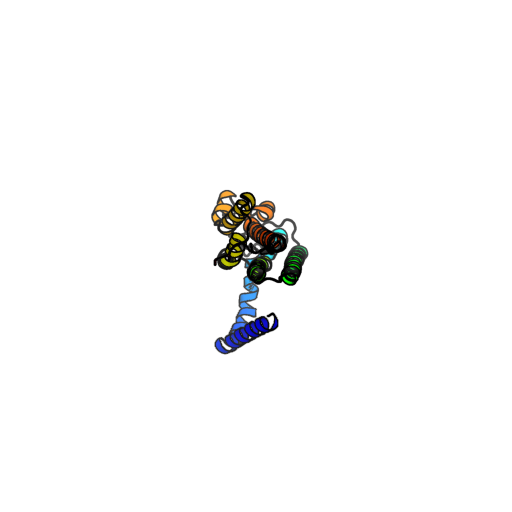2 GLY A N 1
ATOM 873 C CA . GLY A 1 112 ? -10.323 -0.555 8.126 1.00 97.19 112 GLY A CA 1
ATOM 874 C C . GLY A 1 112 ? -8.921 -1.175 8.002 1.00 97.19 112 GLY A C 1
ATOM 875 O O . GLY A 1 112 ? -8.201 -0.926 7.026 1.00 97.19 112 GLY A O 1
ATOM 876 N N . LEU A 1 113 ? -8.545 -2.044 8.945 1.00 97.94 113 LEU A N 1
ATOM 877 C CA . LEU A 1 113 ? -7.299 -2.813 8.894 1.00 97.94 113 LEU A CA 1
ATOM 878 C C . LEU A 1 113 ? -7.256 -3.746 7.683 1.00 97.94 113 LEU A C 1
ATOM 880 O O . LEU A 1 113 ? -6.219 -3.834 7.027 1.00 97.94 113 LEU A O 1
ATOM 884 N N . ALA A 1 114 ? -8.369 -4.404 7.352 1.00 97.88 114 ALA A N 1
ATOM 885 C CA . ALA A 1 114 ? -8.460 -5.264 6.178 1.00 97.88 114 ALA A CA 1
ATOM 886 C C . ALA A 1 114 ? -8.283 -4.476 4.869 1.00 97.88 114 ALA A C 1
ATOM 888 O O . ALA A 1 114 ? -7.541 -4.922 3.995 1.00 97.88 114 ALA A O 1
ATOM 889 N N . VAL A 1 115 ? -8.882 -3.285 4.747 1.00 98.19 115 VAL A N 1
ATOM 890 C CA . VAL A 1 115 ? -8.695 -2.402 3.579 1.00 98.19 115 VAL A CA 1
ATOM 891 C C . VAL A 1 115 ? -7.237 -1.949 3.459 1.00 98.19 115 VAL A C 1
ATOM 893 O O . VAL A 1 115 ? -6.650 -2.015 2.379 1.00 98.19 115 VAL A O 1
ATOM 896 N N . THR A 1 116 ? -6.616 -1.545 4.569 1.00 98.50 116 THR A N 1
ATOM 897 C CA . THR A 1 116 ? -5.207 -1.117 4.575 1.00 98.50 116 THR A CA 1
ATOM 898 C C . THR A 1 116 ? -4.272 -2.277 4.208 1.00 98.50 116 THR A C 1
ATOM 900 O O . THR A 1 116 ? -3.381 -2.122 3.372 1.00 98.50 116 THR A O 1
ATOM 903 N N . ALA A 1 117 ? -4.510 -3.466 4.772 1.00 98.44 117 ALA A N 1
ATOM 904 C CA . ALA A 1 117 ? -3.777 -4.685 4.440 1.00 98.44 117 ALA A CA 1
ATOM 905 C C . ALA A 1 117 ? -3.935 -5.063 2.963 1.00 98.44 117 ALA A C 1
ATOM 907 O O . ALA A 1 117 ? -2.944 -5.401 2.322 1.00 98.44 117 ALA A O 1
ATOM 908 N N . MET A 1 118 ? -5.147 -4.960 2.410 1.00 98.12 118 MET A N 1
ATOM 909 C CA . MET A 1 118 ? -5.421 -5.216 0.994 1.00 98.12 118 MET A CA 1
ATOM 910 C C . MET A 1 118 ? -4.543 -4.344 0.087 1.00 98.12 118 MET A C 1
ATOM 912 O O . MET A 1 118 ? -3.952 -4.861 -0.858 1.00 98.12 118 MET A O 1
ATOM 916 N N . LEU A 1 119 ? -4.398 -3.048 0.390 1.00 98.25 119 LEU A N 1
ATOM 917 C CA . LEU A 1 119 ? -3.524 -2.157 -0.382 1.00 98.25 119 LEU A CA 1
ATOM 918 C C . LEU A 1 119 ? -2.038 -2.511 -0.233 1.00 98.25 119 LEU A C 1
ATOM 920 O O . LEU A 1 119 ? -1.308 -2.490 -1.222 1.00 98.25 119 LEU A O 1
ATOM 924 N N . LEU A 1 120 ? -1.591 -2.883 0.971 1.00 98.44 120 LEU A N 1
ATOM 925 C CA . LEU A 1 120 ? -0.209 -3.314 1.212 1.00 98.44 120 LEU A CA 1
ATOM 926 C C . LEU A 1 120 ? 0.158 -4.579 0.421 1.00 98.44 120 LEU A C 1
ATOM 928 O O . LEU A 1 120 ? 1.263 -4.657 -0.122 1.00 98.44 120 LEU A O 1
ATOM 932 N N . ILE A 1 121 ? -0.746 -5.564 0.364 1.00 98.19 121 ILE A N 1
ATOM 933 C CA . ILE A 1 121 ? -0.492 -6.869 -0.273 1.00 98.19 121 ILE A CA 1
ATOM 934 C C . ILE A 1 121 ? -0.858 -6.917 -1.759 1.00 98.19 121 ILE A C 1
ATOM 936 O O . ILE A 1 121 ? -0.434 -7.848 -2.444 1.00 98.19 121 ILE A O 1
ATOM 940 N N . SER A 1 122 ? -1.637 -5.953 -2.259 1.00 97.06 122 SER A N 1
ATOM 941 C CA . SER A 1 122 ? -1.968 -5.848 -3.682 1.00 97.06 122 SER A CA 1
ATOM 942 C C . SER A 1 122 ? -0.687 -5.814 -4.524 1.00 97.06 122 SER A C 1
ATOM 944 O O . SER A 1 122 ? 0.283 -5.174 -4.123 1.00 97.06 122 SER A O 1
ATOM 946 N N . PRO A 1 123 ? -0.633 -6.440 -5.714 1.00 95.44 123 PRO A N 1
ATOM 947 C CA . PRO A 1 123 ? 0.534 -6.319 -6.589 1.00 95.44 123 PRO A CA 1
ATOM 948 C C . PRO A 1 123 ? 0.803 -4.867 -7.019 1.00 95.44 123 PRO A C 1
ATOM 950 O O . PRO A 1 123 ? 1.946 -4.508 -7.317 1.00 95.44 123 PRO A O 1
ATOM 953 N N . ILE A 1 124 ? -0.248 -4.041 -7.077 1.00 95.94 124 ILE A N 1
ATOM 954 C CA . ILE A 1 124 ? -0.197 -2.634 -7.475 1.00 95.94 124 ILE A CA 1
ATOM 955 C C . ILE A 1 124 ? -1.103 -1.831 -6.543 1.00 95.94 124 ILE A C 1
ATOM 957 O O . ILE A 1 124 ? -2.279 -2.153 -6.388 1.00 95.94 124 ILE A O 1
ATOM 961 N N . ALA A 1 125 ? -0.561 -0.780 -5.937 1.00 97.38 125 ALA A N 1
ATOM 962 C CA . ALA A 1 125 ? -1.316 0.183 -5.148 1.00 97.38 125 ALA A CA 1
ATOM 963 C C . ALA A 1 125 ? -0.869 1.596 -5.520 1.00 97.38 125 ALA A C 1
ATOM 965 O O . ALA A 1 125 ? 0.242 1.995 -5.182 1.00 97.38 125 ALA A O 1
ATOM 966 N N . TRP A 1 126 ? -1.700 2.325 -6.262 1.00 96.19 126 TRP A N 1
ATOM 967 C CA . TRP A 1 126 ? -1.424 3.709 -6.657 1.00 96.19 126 TRP A CA 1
ATOM 968 C C . TRP A 1 126 ? -2.219 4.692 -5.802 1.00 96.19 126 TRP A C 1
ATOM 970 O O . TRP A 1 126 ? -3.147 4.319 -5.090 1.00 96.19 126 TRP A O 1
ATOM 980 N N . ASP A 1 127 ? -1.841 5.958 -5.899 1.00 96.25 127 ASP A N 1
ATOM 981 C CA . ASP A 1 127 ? -2.428 7.100 -5.201 1.00 96.25 127 ASP A CA 1
ATOM 982 C C . ASP A 1 127 ? -3.960 7.166 -5.291 1.00 96.25 127 ASP A C 1
ATOM 984 O O . ASP A 1 127 ? -4.635 7.349 -4.282 1.00 96.25 127 ASP A O 1
ATOM 988 N N . HIS A 1 128 ? -4.542 6.925 -6.465 1.00 95.12 128 HIS A N 1
ATOM 989 C CA . HIS A 1 128 ? -5.999 6.929 -6.625 1.00 95.12 128 HIS A CA 1
ATOM 990 C C . HIS A 1 128 ? -6.718 5.804 -5.848 1.00 95.12 128 HIS A C 1
ATOM 992 O O . HIS A 1 128 ? -7.919 5.907 -5.601 1.00 95.12 128 HIS A O 1
ATOM 998 N N . TYR A 1 129 ? -6.014 4.757 -5.391 1.00 97.31 129 TYR A N 1
ATOM 999 C CA . TYR A 1 129 ? -6.589 3.735 -4.502 1.00 97.31 129 TYR A CA 1
ATOM 1000 C C . TYR A 1 129 ? -6.683 4.212 -3.052 1.00 97.31 129 TYR A C 1
ATOM 1002 O O . TYR A 1 129 ? -7.429 3.632 -2.263 1.00 97.31 129 TYR A O 1
ATOM 1010 N N . PHE A 1 130 ? -5.978 5.286 -2.684 1.00 97.81 130 PHE A N 1
ATOM 1011 C CA . PHE A 1 130 ? -6.021 5.836 -1.329 1.00 97.81 130 PHE A CA 1
ATOM 1012 C C . PHE A 1 130 ? -7.376 6.461 -0.984 1.00 97.81 130 PHE A C 1
ATOM 1014 O O . PHE A 1 130 ? -7.662 6.671 0.190 1.00 97.81 130 PHE A O 1
ATOM 1021 N N . LEU A 1 131 ? -8.278 6.642 -1.956 1.00 97.62 131 LEU A N 1
ATOM 1022 C CA . LEU A 1 131 ? -9.688 6.942 -1.682 1.00 97.62 131 LEU A CA 1
ATOM 1023 C C . LEU A 1 131 ? -10.363 5.856 -0.828 1.00 97.62 131 LEU A C 1
ATOM 1025 O O . LEU A 1 131 ? -11.222 6.164 -0.005 1.00 97.62 131 LEU A O 1
ATOM 1029 N N . LEU A 1 132 ? -9.934 4.596 -0.950 1.00 97.69 132 LEU A N 1
ATOM 1030 C CA . LEU A 1 132 ? -10.417 3.507 -0.096 1.00 97.69 132 LEU A CA 1
ATOM 1031 C C . LEU A 1 132 ? -9.973 3.678 1.366 1.00 97.69 132 LEU A C 1
ATOM 1033 O O . LEU A 1 132 ? -10.598 3.116 2.264 1.00 97.6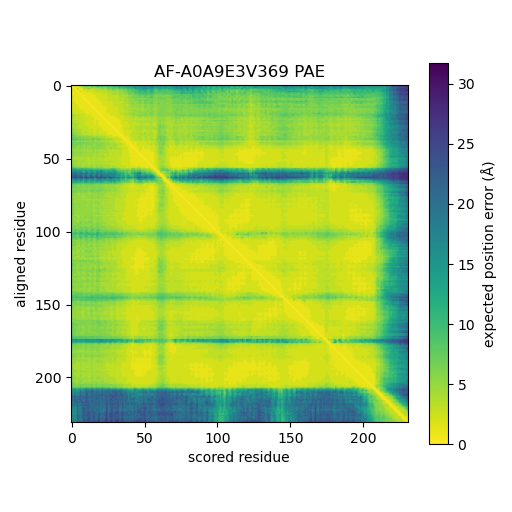9 132 LEU A O 1
ATOM 1037 N N . LEU A 1 133 ? -8.927 4.474 1.622 1.00 98.31 133 LEU A N 1
ATOM 1038 C CA . LEU A 1 133 ? -8.415 4.723 2.967 1.00 98.31 133 LEU A CA 1
ATOM 1039 C C . LEU A 1 133 ? -9.239 5.741 3.758 1.00 98.31 133 LEU A C 1
ATOM 1041 O O . LEU A 1 133 ? -8.990 5.902 4.949 1.00 98.31 133 LEU A O 1
ATOM 1045 N N . LEU A 1 134 ? -10.235 6.396 3.154 1.00 98.12 134 LEU A N 1
ATOM 1046 C CA . LEU A 1 134 ? -11.103 7.318 3.890 1.00 98.12 134 LEU A CA 1
ATOM 1047 C C . LEU A 1 134 ? -11.758 6.623 5.093 1.00 98.12 134 LEU A C 1
ATOM 1049 O O . LEU A 1 134 ? -11.732 7.163 6.193 1.00 98.12 134 LEU A O 1
ATOM 1053 N N . VAL A 1 135 ? -12.237 5.387 4.915 1.00 96.56 135 VAL A N 1
ATOM 1054 C CA . VAL A 1 135 ? -12.836 4.599 6.003 1.00 96.56 135 VAL A CA 1
ATOM 1055 C C . VAL A 1 135 ? -11.831 4.287 7.125 1.00 96.56 135 VAL A C 1
ATOM 1057 O O . VAL A 1 135 ? -12.098 4.693 8.257 1.00 96.56 135 VAL A O 1
ATOM 1060 N N . PRO A 1 136 ? -10.676 3.623 6.886 1.00 97.62 136 PRO A N 1
ATOM 1061 C CA . PRO A 1 136 ? -9.717 3.362 7.961 1.00 97.62 136 PRO A CA 1
ATOM 1062 C C . PRO A 1 136 ? -9.192 4.637 8.622 1.00 97.62 136 PRO A C 1
ATOM 1064 O O . PRO A 1 136 ? -9.004 4.641 9.834 1.00 97.62 136 PRO A O 1
ATOM 1067 N N . LEU A 1 137 ? -8.993 5.726 7.872 1.00 98.19 137 LEU A N 1
ATOM 1068 C CA . LEU A 1 137 ? -8.565 7.000 8.449 1.00 98.19 137 LEU A CA 1
ATOM 1069 C C . LEU A 1 137 ? -9.608 7.565 9.414 1.00 98.19 137 LEU A C 1
ATOM 1071 O O . LEU A 1 137 ? -9.243 7.981 10.512 1.00 98.19 137 LEU A O 1
ATOM 1075 N N . THR A 1 138 ? -10.891 7.555 9.041 1.00 97.50 138 THR A N 1
ATOM 1076 C CA . THR A 1 138 ? -11.972 8.025 9.916 1.00 97.50 138 THR A CA 1
ATOM 1077 C C . THR A 1 138 ? -12.091 7.164 11.168 1.00 97.50 138 THR A C 1
ATOM 1079 O O . THR A 1 138 ? -12.160 7.709 12.267 1.00 97.50 138 THR A O 1
ATOM 1082 N N . VAL A 1 139 ? -12.076 5.836 11.029 1.00 96.38 139 VAL A N 1
ATOM 1083 C CA . VAL A 1 139 ? -12.224 4.935 12.180 1.00 96.38 139 VAL A CA 1
ATOM 1084 C C . VAL A 1 139 ? -11.045 5.072 13.145 1.00 96.38 139 VAL A C 1
ATOM 1086 O O . VAL A 1 139 ? -11.259 5.217 14.346 1.00 96.38 139 VAL A O 1
ATOM 1089 N N . VAL A 1 140 ? -9.806 5.115 12.637 1.00 96.44 140 VAL A N 1
ATOM 1090 C CA . VAL A 1 140 ? -8.625 5.351 13.482 1.00 96.44 140 VAL A CA 1
ATOM 1091 C C . VAL A 1 140 ? -8.714 6.729 14.142 1.00 96.44 140 VAL A C 1
ATOM 1093 O O . VAL A 1 140 ? -8.529 6.826 15.349 1.00 96.44 140 VAL A O 1
ATOM 1096 N N . TRP A 1 141 ? -9.061 7.788 13.403 1.00 97.00 141 TRP A N 1
ATOM 1097 C CA . TRP A 1 141 ? -9.186 9.144 13.955 1.00 97.00 141 TRP A CA 1
ATOM 1098 C C . TRP A 1 141 ? -10.167 9.233 15.132 1.00 97.00 141 TRP A C 1
ATOM 1100 O O . TRP A 1 141 ? -9.878 9.926 16.108 1.00 97.00 141 TRP A O 1
ATOM 1110 N N . LEU A 1 142 ? -11.310 8.546 15.042 1.00 95.38 142 LEU A N 1
ATOM 1111 C CA . LEU A 1 142 ? -12.332 8.535 16.091 1.00 95.38 142 LEU A CA 1
ATOM 1112 C C . LEU A 1 142 ? -11.915 7.730 17.330 1.00 95.38 142 LEU A C 1
ATOM 1114 O O . LEU A 1 142 ? -12.351 8.070 18.427 1.00 95.38 142 LEU A O 1
ATOM 1118 N N . GLY A 1 143 ? -11.088 6.692 17.163 1.00 92.88 143 GLY A N 1
ATOM 1119 C CA . GLY A 1 143 ? -10.576 5.881 18.274 1.00 92.88 143 GLY A CA 1
ATOM 1120 C C . GLY A 1 143 ? -9.392 6.517 19.005 1.00 92.88 143 GLY A C 1
ATOM 1121 O O . GLY A 1 143 ? -9.275 6.389 20.221 1.00 92.88 143 GLY A O 1
ATOM 1122 N N . LEU A 1 144 ? -8.540 7.262 18.287 1.00 92.69 144 LEU A N 1
ATOM 1123 C CA . LEU A 1 144 ? -7.273 7.738 18.841 1.00 92.69 144 LEU A CA 1
ATOM 1124 C C . LEU A 1 144 ? -7.447 8.512 20.163 1.00 92.69 144 LEU A C 1
ATOM 1126 O O . LEU A 1 144 ? -8.247 9.454 20.243 1.00 92.69 144 LEU A O 1
ATOM 1130 N N . PRO A 1 145 ? -6.609 8.229 21.182 1.00 90.88 145 PRO A N 1
ATOM 1131 C CA . PRO A 1 145 ? -6.631 8.978 22.427 1.00 90.88 145 PRO A CA 1
ATOM 1132 C C . PRO A 1 145 ? -6.335 10.465 22.168 1.00 90.88 145 PRO A C 1
ATOM 1134 O O . PRO A 1 145 ? -5.666 10.816 21.189 1.00 90.88 145 PRO A O 1
ATOM 1137 N N . PRO A 1 146 ? -6.708 11.373 23.089 1.00 89.94 146 PRO A N 1
ATOM 1138 C CA . PRO A 1 146 ? -6.434 12.809 22.962 1.00 89.94 146 PRO A CA 1
ATOM 1139 C C . PRO A 1 146 ? -4.932 13.179 23.008 1.00 89.94 146 PRO A C 1
ATOM 1141 O O . PRO A 1 146 ? -4.583 14.356 23.095 1.00 89.94 146 PRO A O 1
ATOM 1144 N N . SER A 1 147 ? -4.029 12.198 22.917 1.00 94.38 147 SER A N 1
ATOM 1145 C CA . SER A 1 147 ? -2.587 12.390 22.816 1.00 94.38 147 SER A CA 1
ATOM 1146 C C . SER A 1 147 ? -2.217 13.171 21.555 1.00 94.38 147 SER A C 1
ATOM 1148 O O . SER A 1 147 ? -2.507 12.759 20.428 1.00 94.38 147 SER A O 1
ATOM 1150 N N . ARG A 1 148 ? -1.501 14.286 21.745 1.00 94.94 148 ARG A N 1
ATOM 1151 C CA . ARG A 1 148 ? -0.976 15.109 20.643 1.00 94.94 148 ARG A CA 1
ATOM 1152 C C . ARG A 1 148 ? -0.112 14.286 19.687 1.00 94.94 148 ARG A C 1
ATOM 1154 O O . ARG A 1 148 ? -0.214 14.471 18.481 1.00 94.94 148 ARG A O 1
ATOM 1161 N N . TRP A 1 149 ? 0.681 13.350 20.208 1.00 96.19 149 TRP A N 1
ATOM 1162 C CA . TRP A 1 149 ? 1.586 12.536 19.397 1.00 96.19 149 TRP A CA 1
ATOM 1163 C C . TRP A 1 149 ? 0.848 11.601 18.446 1.00 96.19 149 TRP A C 1
ATOM 1165 O O . TRP A 1 149 ? 1.193 11.556 17.274 1.00 96.19 149 TRP A O 1
ATOM 1175 N N . ALA A 1 150 ? -0.210 10.931 18.908 1.00 94.62 150 ALA A N 1
ATOM 1176 C CA . ALA A 1 150 ? -0.989 10.036 18.057 1.00 94.62 150 ALA A CA 1
ATOM 1177 C C . ALA A 1 150 ? -1.652 10.790 16.891 1.00 94.62 150 ALA A C 1
ATOM 1179 O O . ALA A 1 150 ? -1.585 10.357 15.740 1.00 94.62 150 ALA A O 1
ATOM 1180 N N . LYS A 1 151 ? -2.217 11.972 17.175 1.00 95.69 151 LYS A N 1
ATOM 1181 C CA . LYS A 1 151 ? -2.814 12.843 16.153 1.00 95.69 151 LYS A CA 1
ATOM 1182 C C . LYS A 1 151 ? -1.777 13.381 15.169 1.00 95.69 151 LYS A C 1
ATOM 1184 O O . LYS A 1 151 ? -2.047 13.409 13.973 1.00 95.69 151 LYS A O 1
ATOM 1189 N N . LEU A 1 152 ? -0.593 13.771 15.648 1.00 97.44 152 LEU A N 1
ATOM 1190 C CA . LEU A 1 152 ? 0.511 14.202 14.784 1.00 97.44 152 LEU A CA 1
ATOM 1191 C C . LEU A 1 152 ? 1.018 13.061 13.895 1.00 97.44 152 LEU A C 1
ATOM 1193 O O . LEU A 1 152 ? 1.261 13.287 12.714 1.00 97.44 152 LEU A O 1
ATOM 1197 N N . SER A 1 153 ? 1.128 11.839 14.423 1.00 97.75 153 SER A N 1
ATOM 1198 C CA . SER A 1 153 ? 1.501 10.662 13.633 1.00 97.75 153 SER A CA 1
ATOM 1199 C C . SER A 1 153 ? 0.480 10.373 12.535 1.00 97.75 153 SER A C 1
ATOM 1201 O O . SER A 1 153 ? 0.866 10.183 11.383 1.00 97.75 153 SER A O 1
ATOM 1203 N N . LEU A 1 154 ? -0.817 10.397 12.856 1.00 97.75 154 LEU A N 1
ATOM 1204 C CA . LEU A 1 154 ? -1.871 10.208 11.860 1.00 97.75 154 LEU A CA 1
ATOM 1205 C C . LEU A 1 154 ? -1.878 11.333 10.816 1.00 97.75 154 LEU A C 1
ATOM 1207 O O . LEU A 1 154 ? -1.988 11.055 9.625 1.00 97.75 154 LEU A O 1
ATOM 1211 N N . LEU A 1 155 ? -1.685 12.589 11.231 1.00 98.12 155 LEU A N 1
ATOM 1212 C CA . LEU A 1 155 ? -1.562 13.715 10.306 1.00 98.12 155 LEU A CA 1
ATOM 1213 C C . LEU A 1 155 ? -0.363 13.541 9.364 1.00 98.12 155 LEU A C 1
ATOM 1215 O O . LEU A 1 155 ? -0.505 13.739 8.162 1.00 98.12 155 LEU A O 1
ATOM 1219 N N . ALA A 1 156 ? 0.797 13.125 9.877 1.00 98.25 156 ALA A N 1
ATOM 1220 C CA . ALA A 1 156 ? 1.978 12.856 9.060 1.00 98.25 156 ALA A CA 1
ATOM 1221 C C . ALA A 1 156 ? 1.733 11.727 8.043 1.00 98.25 156 ALA A C 1
ATOM 1223 O O . ALA A 1 156 ? 2.148 11.842 6.889 1.00 98.25 156 ALA A O 1
ATOM 1224 N N . ILE A 1 157 ? 1.015 10.670 8.438 1.00 98.31 157 ILE A N 1
ATOM 1225 C CA . ILE A 1 157 ? 0.591 9.584 7.542 1.00 98.31 157 ILE A CA 1
ATOM 1226 C C . ILE A 1 157 ? -0.321 10.120 6.433 1.00 98.31 157 ILE A C 1
ATOM 1228 O O . ILE A 1 157 ? -0.059 9.857 5.261 1.00 98.31 157 ILE A O 1
ATOM 1232 N N . VAL A 1 158 ? -1.349 10.903 6.777 1.00 98.19 158 VAL A N 1
ATOM 1233 C CA . VAL A 1 158 ? -2.279 11.495 5.798 1.00 98.19 158 VAL A CA 1
ATOM 1234 C C . VAL A 1 158 ? -1.538 12.410 4.828 1.00 98.19 158 VAL A C 1
ATOM 1236 O O . VAL A 1 158 ? -1.683 12.264 3.618 1.00 98.19 158 VAL A O 1
ATOM 1239 N N . LEU A 1 159 ? -0.692 13.309 5.335 1.00 97.81 159 LEU A N 1
ATOM 1240 C CA . LEU A 1 159 ? 0.107 14.194 4.489 1.00 97.81 159 LEU A CA 1
ATOM 1241 C C . LEU A 1 159 ? 1.013 13.399 3.548 1.00 97.81 159 LEU A C 1
ATOM 1243 O O . LEU A 1 159 ? 1.124 13.755 2.384 1.00 97.81 159 LEU A O 1
ATOM 1247 N N . THR A 1 160 ? 1.611 12.306 4.022 1.00 97.50 160 THR A N 1
ATOM 1248 C CA . THR A 1 160 ? 2.477 11.448 3.202 1.00 97.50 160 THR A CA 1
ATOM 1249 C C . THR A 1 160 ? 1.704 10.712 2.108 1.00 97.50 160 THR A C 1
ATOM 1251 O O . THR A 1 160 ? 2.175 10.636 0.977 1.00 97.50 160 THR A O 1
ATOM 1254 N N . LEU A 1 161 ? 0.522 10.177 2.424 1.00 97.19 161 LEU A N 1
ATOM 1255 C CA . LEU A 1 161 ? -0.316 9.443 1.471 1.00 97.19 161 LEU A CA 1
ATOM 1256 C C . LEU A 1 161 ? -0.899 10.362 0.384 1.00 97.19 161 LEU A C 1
ATOM 1258 O O . LEU A 1 161 ? -1.001 9.946 -0.765 1.00 97.19 161 LEU A O 1
ATOM 1262 N N . TRP A 1 162 ? -1.244 11.609 0.724 1.00 97.62 162 TRP A N 1
ATOM 1263 C CA . TRP A 1 162 ? -1.811 12.588 -0.218 1.00 97.62 162 TRP A CA 1
ATOM 1264 C C . TRP A 1 162 ? -0.771 13.515 -0.854 1.00 97.62 162 TRP A C 1
ATOM 1266 O O . TRP A 1 162 ? -1.121 14.368 -1.673 1.00 97.62 162 TRP A O 1
ATOM 1276 N N . LEU A 1 163 ? 0.509 13.366 -0.508 1.00 96.56 163 LEU A N 1
ATOM 1277 C CA . LEU A 1 163 ? 1.567 14.139 -1.137 1.00 96.56 163 LEU A CA 1
ATOM 1278 C C . LEU A 1 163 ? 1.696 13.723 -2.602 1.00 96.56 163 LEU A C 1
ATOM 1280 O O . LEU A 1 163 ? 1.958 12.561 -2.910 1.00 96.56 163 LEU A O 1
ATOM 1284 N N . ASN A 1 164 ? 1.560 14.691 -3.510 1.00 95.56 164 ASN A N 1
ATOM 1285 C CA . ASN A 1 164 ? 1.766 14.444 -4.929 1.00 95.56 164 ASN A CA 1
ATOM 1286 C C . ASN A 1 164 ? 3.198 13.909 -5.149 1.00 95.56 164 ASN A C 1
ATOM 1288 O O . ASN A 1 164 ? 4.162 14.630 -4.862 1.00 95.56 164 ASN A O 1
ATOM 1292 N N . PRO A 1 165 ? 3.370 12.684 -5.681 1.00 91.88 165 PRO A N 1
ATOM 1293 C CA . PRO A 1 165 ? 4.686 12.076 -5.840 1.00 91.88 165 PRO A CA 1
ATOM 1294 C C . PRO A 1 165 ? 5.596 12.886 -6.769 1.00 91.88 165 PRO A C 1
ATOM 1296 O O . PRO A 1 165 ? 6.810 12.864 -6.585 1.00 91.88 165 PRO A O 1
ATOM 1299 N N . ALA A 1 166 ? 5.039 13.671 -7.699 1.00 92.19 166 ALA A N 1
ATOM 1300 C CA . ALA A 1 166 ? 5.818 14.566 -8.548 1.00 92.19 166 ALA A CA 1
ATOM 1301 C C . ALA A 1 166 ? 6.593 15.613 -7.733 1.00 92.19 166 ALA A C 1
ATOM 1303 O O . ALA A 1 166 ? 7.732 15.914 -8.073 1.00 92.19 166 ALA A O 1
ATOM 1304 N N . VAL A 1 167 ? 6.027 16.110 -6.626 1.00 94.50 167 VAL A N 1
ATOM 1305 C CA . VAL A 1 167 ? 6.711 17.064 -5.736 1.00 94.50 167 VAL A CA 1
ATOM 1306 C C . VAL A 1 167 ? 7.952 16.419 -5.125 1.00 94.50 167 VAL A C 1
ATOM 1308 O O . VAL A 1 167 ? 9.025 17.020 -5.133 1.00 94.50 167 VAL A O 1
ATOM 1311 N N . LEU A 1 168 ? 7.832 15.173 -4.657 1.00 92.94 168 LEU A N 1
ATOM 1312 C CA . LEU A 1 168 ? 8.969 14.408 -4.148 1.00 92.94 168 LEU A CA 1
ATOM 1313 C C . LEU A 1 168 ? 9.995 14.134 -5.250 1.00 92.94 168 LEU A C 1
ATOM 1315 O O . LEU A 1 168 ? 11.190 14.317 -5.046 1.00 92.94 168 LEU A O 1
ATOM 1319 N N . TRP A 1 169 ? 9.555 13.731 -6.439 1.00 92.12 169 TRP A N 1
ATOM 1320 C CA . TRP A 1 169 ? 10.472 13.455 -7.542 1.00 92.12 169 TRP A CA 1
ATOM 1321 C C . TRP A 1 169 ? 11.251 14.695 -7.972 1.00 92.12 169 TRP A C 1
ATOM 1323 O O . TRP A 1 169 ? 12.447 14.589 -8.219 1.00 92.12 169 TRP A O 1
ATOM 1333 N N . THR A 1 170 ? 10.617 15.866 -8.014 1.00 93.38 170 THR A N 1
ATOM 1334 C CA . THR A 1 170 ? 11.299 17.131 -8.308 1.00 93.38 170 THR A CA 1
ATOM 1335 C C . THR A 1 170 ? 12.255 17.528 -7.185 1.00 93.38 170 THR A C 1
ATOM 1337 O O . THR A 1 170 ? 13.395 17.881 -7.471 1.00 93.38 170 THR A O 1
ATOM 1340 N N . ALA A 1 171 ? 11.840 17.419 -5.918 1.00 94.88 171 ALA A N 1
ATOM 1341 C CA . ALA A 1 171 ? 12.681 17.771 -4.770 1.00 94.88 171 ALA A CA 1
ATOM 1342 C C . ALA A 1 171 ? 13.961 16.921 -4.673 1.00 94.88 171 ALA A C 1
ATOM 1344 O O . ALA A 1 171 ? 14.986 17.405 -4.201 1.00 94.88 171 ALA A O 1
ATOM 1345 N N . PHE A 1 172 ? 13.909 15.671 -5.143 1.00 94.38 172 PHE A N 1
ATOM 1346 C CA . PHE A 1 172 ? 15.041 14.740 -5.168 1.00 94.38 172 PHE A CA 1
ATOM 1347 C C . PHE A 1 172 ? 15.664 14.561 -6.565 1.00 94.38 172 PHE A C 1
ATOM 1349 O O . PHE A 1 172 ? 16.440 13.628 -6.769 1.00 94.38 172 PHE A O 1
ATOM 1356 N N . ASP A 1 173 ? 15.341 15.439 -7.524 1.00 92.50 173 ASP A N 1
ATOM 1357 C CA . ASP A 1 173 ? 15.938 15.468 -8.870 1.00 92.50 173 ASP A CA 1
ATOM 1358 C C . ASP A 1 173 ? 15.831 14.120 -9.625 1.00 92.50 173 ASP A C 1
ATOM 1360 O O . ASP A 1 173 ? 16.758 13.645 -10.284 1.00 92.50 173 ASP A O 1
ATOM 1364 N N . LEU A 1 174 ? 14.673 13.463 -9.498 1.00 90.06 174 LEU A N 1
ATOM 1365 C CA . LEU A 1 174 ? 14.343 12.182 -10.137 1.00 90.06 174 LEU A CA 1
ATOM 1366 C C . LEU A 1 174 ? 13.676 12.349 -11.510 1.00 90.06 174 LEU A C 1
ATOM 1368 O O . LEU A 1 174 ? 13.485 11.362 -12.218 1.00 90.06 174 LEU A O 1
ATOM 1372 N N . GLY A 1 175 ? 13.314 13.572 -11.908 1.00 78.50 175 GLY A N 1
ATOM 1373 C CA . GLY A 1 175 ? 12.614 13.863 -13.164 1.00 78.50 175 GLY A CA 1
ATOM 1374 C C . GLY A 1 175 ? 13.433 13.487 -14.403 1.00 78.50 175 GLY A C 1
ATOM 1375 O O . GLY A 1 175 ? 14.188 14.300 -14.920 1.00 78.50 175 GLY A O 1
ATOM 1376 N N . GLY A 1 176 ? 13.287 12.248 -14.877 1.00 75.25 176 GLY A N 1
ATOM 1377 C CA . GLY A 1 176 ? 14.024 11.709 -16.027 1.00 75.25 176 GLY A CA 1
ATOM 1378 C C . GLY A 1 176 ? 15.363 11.049 -15.684 1.00 75.25 176 GLY A C 1
ATOM 1379 O O . GLY A 1 176 ? 16.070 10.608 -16.587 1.00 75.25 176 GLY A O 1
ATOM 1380 N N . ARG A 1 177 ? 15.717 10.943 -14.396 1.00 85.31 177 ARG A N 1
ATOM 1381 C CA . ARG A 1 177 ? 16.941 10.261 -13.949 1.00 85.31 177 ARG A CA 1
ATOM 1382 C C . ARG A 1 177 ? 16.673 8.830 -13.503 1.00 85.31 177 ARG A C 1
ATOM 1384 O O . ARG A 1 177 ? 15.546 8.442 -13.210 1.00 85.31 177 ARG A O 1
ATOM 1391 N N . VAL A 1 178 ? 17.740 8.041 -13.421 1.00 91.62 178 VAL A N 1
ATOM 1392 C CA . VAL A 1 178 ? 17.694 6.699 -12.836 1.00 91.62 178 VAL A CA 1
ATOM 1393 C C . VAL A 1 178 ? 17.621 6.816 -11.314 1.00 91.62 178 VAL A C 1
ATOM 1395 O O . VAL A 1 178 ? 18.489 7.421 -10.682 1.00 91.62 178 VAL A O 1
ATOM 1398 N N . ALA A 1 179 ? 16.584 6.238 -10.710 1.00 94.12 179 ALA A N 1
ATOM 1399 C CA . ALA A 1 179 ? 16.457 6.168 -9.263 1.00 94.12 179 ALA A CA 1
ATOM 1400 C C . ALA A 1 179 ? 17.462 5.154 -8.699 1.00 94.12 179 ALA A C 1
ATOM 1402 O O . ALA A 1 179 ? 17.424 3.978 -9.050 1.00 94.12 179 ALA A O 1
ATOM 1403 N N . ARG A 1 180 ? 18.343 5.606 -7.804 1.00 95.50 180 ARG A N 1
ATOM 1404 C CA . ARG A 1 180 ? 19.304 4.760 -7.087 1.00 95.50 180 ARG A CA 1
ATOM 1405 C C . ARG A 1 180 ? 18.607 3.908 -6.017 1.00 95.50 180 ARG A C 1
ATOM 1407 O O . ARG A 1 180 ? 17.527 4.296 -5.556 1.00 95.50 180 ARG A O 1
ATOM 1414 N N . PRO A 1 181 ? 19.251 2.840 -5.511 1.00 96.06 181 PRO A N 1
ATOM 1415 C CA . PRO A 1 181 ? 18.696 2.021 -4.432 1.00 96.06 181 PRO A CA 1
ATOM 1416 C C . PRO A 1 181 ? 18.264 2.826 -3.197 1.00 96.06 181 PRO A C 1
ATOM 1418 O O . PRO A 1 181 ? 17.221 2.548 -2.610 1.00 96.06 181 PRO A O 1
ATOM 1421 N N . ILE A 1 182 ? 18.998 3.886 -2.837 1.00 96.94 182 ILE A N 1
ATOM 1422 C CA . ILE A 1 182 ? 18.618 4.756 -1.714 1.00 96.94 182 ILE A CA 1
ATOM 1423 C C . ILE A 1 182 ? 17.290 5.484 -1.959 1.00 96.94 182 ILE A C 1
ATOM 1425 O O . ILE A 1 182 ? 16.489 5.606 -1.036 1.00 96.94 182 ILE A O 1
ATOM 1429 N N . HIS A 1 183 ? 17.000 5.905 -3.195 1.00 96.44 183 HIS A N 1
ATOM 1430 C CA . HIS A 1 183 ? 15.720 6.528 -3.546 1.00 96.44 183 HIS A CA 1
ATOM 1431 C C . HIS A 1 183 ? 14.582 5.506 -3.486 1.00 96.44 183 HIS A C 1
ATOM 1433 O O . HIS A 1 183 ? 13.495 5.825 -3.005 1.00 96.44 183 HIS A O 1
ATOM 1439 N N . ALA A 1 184 ? 14.845 4.268 -3.922 1.00 95.94 184 ALA A N 1
ATOM 1440 C CA . ALA A 1 184 ? 13.902 3.162 -3.794 1.00 95.94 184 ALA A CA 1
ATOM 1441 C C . ALA A 1 184 ? 13.585 2.847 -2.325 1.00 95.94 184 ALA A C 1
ATOM 1443 O O . ALA A 1 184 ? 12.420 2.649 -1.997 1.00 95.94 184 ALA A O 1
ATOM 1444 N N . LEU A 1 185 ? 14.584 2.854 -1.438 1.00 97.19 185 LEU A N 1
ATOM 1445 C CA . LEU A 1 185 ? 14.410 2.615 -0.001 1.00 97.19 185 LEU A CA 1
ATOM 1446 C C . LEU A 1 185 ? 13.719 3.765 0.736 1.00 97.19 185 LEU A C 1
ATOM 1448 O O . LEU A 1 185 ? 13.069 3.519 1.745 1.00 97.19 185 LEU A O 1
ATOM 1452 N N . THR A 1 186 ? 13.864 5.003 0.266 1.00 96.62 186 THR A N 1
ATOM 1453 C CA . THR A 1 186 ? 13.372 6.199 0.966 1.00 96.62 186 THR A CA 1
ATOM 1454 C C . THR A 1 186 ? 12.169 6.806 0.244 1.00 96.62 186 THR A C 1
ATOM 1456 O O . THR A 1 186 ? 11.028 6.424 0.498 1.00 96.62 186 THR A O 1
ATOM 1459 N N . VAL A 1 187 ? 12.420 7.721 -0.690 1.00 96.44 187 VAL A N 1
ATOM 1460 C CA . VAL A 1 187 ? 11.431 8.583 -1.348 1.00 96.44 187 VAL A CA 1
ATOM 1461 C C . VAL A 1 187 ? 10.333 7.782 -2.046 1.00 96.44 187 VAL A C 1
ATOM 1463 O O . VAL A 1 187 ? 9.152 8.040 -1.828 1.00 96.44 187 VAL A O 1
ATOM 1466 N N . LEU A 1 188 ? 10.700 6.775 -2.844 1.00 95.69 188 LEU A N 1
ATOM 1467 C CA . LEU A 1 188 ? 9.738 5.985 -3.628 1.00 95.69 188 LEU A CA 1
ATOM 1468 C C . LEU A 1 188 ? 8.889 5.036 -2.774 1.00 95.69 188 LEU A C 1
ATOM 1470 O O . LEU A 1 188 ? 7.886 4.503 -3.241 1.00 95.69 188 LEU A O 1
ATOM 1474 N N . SER A 1 189 ? 9.301 4.800 -1.532 1.00 97.19 189 SER A N 1
ATOM 1475 C CA . SER A 1 189 ? 8.641 3.870 -0.615 1.00 97.19 189 SER A CA 1
ATOM 1476 C C . SER A 1 189 ? 7.938 4.579 0.538 1.00 97.19 189 SER A C 1
ATOM 1478 O O . SER A 1 189 ? 7.318 3.927 1.373 1.00 97.19 189 SER A O 1
ATOM 1480 N N . CYS A 1 190 ? 7.947 5.914 0.537 1.00 97.50 190 CYS A N 1
ATOM 1481 C CA . CYS A 1 190 ? 7.277 6.738 1.534 1.00 97.50 190 CYS A CA 1
ATOM 1482 C C . CYS A 1 190 ? 5.771 6.417 1.666 1.00 97.50 190 CYS A C 1
ATOM 1484 O O . CYS A 1 190 ? 5.325 6.162 2.787 1.00 97.50 190 CYS A O 1
ATOM 1486 N N . PRO A 1 191 ? 4.986 6.290 0.571 1.00 98.00 191 PRO A N 1
ATOM 1487 C CA . PRO A 1 191 ? 3.571 5.924 0.686 1.00 98.00 191 PRO A CA 1
ATOM 1488 C C . PRO A 1 191 ? 3.356 4.521 1.276 1.00 98.00 191 PRO A C 1
ATOM 1490 O O . PRO A 1 191 ? 2.425 4.304 2.046 1.00 98.00 191 PRO A O 1
ATOM 1493 N N . MET A 1 192 ? 4.248 3.574 0.972 1.00 98.25 192 MET A N 1
ATOM 1494 C CA . MET A 1 192 ? 4.207 2.214 1.521 1.00 98.25 192 MET A CA 1
ATOM 1495 C C . MET A 1 192 ? 4.478 2.213 3.033 1.00 98.25 192 MET A C 1
ATOM 1497 O O . MET A 1 192 ? 3.755 1.568 3.791 1.00 98.25 192 MET A O 1
ATOM 1501 N N . TYR A 1 193 ? 5.447 3.007 3.500 1.00 98.62 193 TYR A N 1
ATOM 1502 C CA . TYR A 1 193 ? 5.676 3.200 4.934 1.00 98.62 193 TYR A CA 1
ATOM 1503 C C . TYR A 1 193 ? 4.501 3.890 5.628 1.00 98.62 193 TYR A C 1
ATOM 1505 O O . TYR A 1 193 ? 4.166 3.526 6.752 1.00 98.62 193 TYR A O 1
ATOM 1513 N N . ALA A 1 194 ? 3.833 4.838 4.968 1.00 98.50 194 ALA A N 1
ATOM 1514 C CA . ALA A 1 194 ? 2.635 5.467 5.514 1.00 98.50 194 ALA A CA 1
ATOM 1515 C C . ALA A 1 194 ? 1.469 4.469 5.653 1.00 98.50 194 ALA A C 1
ATOM 1517 O O . ALA A 1 194 ? 0.793 4.470 6.681 1.00 98.50 194 ALA A O 1
ATOM 1518 N N . LEU A 1 195 ? 1.286 3.556 4.688 1.00 98.62 195 LEU A N 1
ATOM 1519 C CA . LEU A 1 195 ? 0.338 2.439 4.804 1.00 98.62 195 LEU A CA 1
ATOM 1520 C C . LEU A 1 195 ? 0.688 1.502 5.971 1.00 98.62 195 LEU A C 1
ATOM 1522 O O . LEU A 1 195 ? -0.198 1.136 6.743 1.00 98.62 195 LEU A O 1
ATOM 1526 N N . LEU A 1 196 ? 1.966 1.137 6.142 1.00 98.62 196 LEU A N 1
ATOM 1527 C CA . LEU A 1 196 ? 2.419 0.346 7.297 1.00 98.62 196 LEU A CA 1
ATOM 1528 C C . LEU A 1 196 ? 2.176 1.081 8.622 1.00 98.62 196 LEU A C 1
ATOM 1530 O O . LEU A 1 196 ? 1.771 0.459 9.605 1.00 98.62 196 LEU A O 1
ATOM 1534 N N . GLY A 1 197 ? 2.396 2.397 8.648 1.00 98.38 197 GLY A N 1
ATOM 1535 C CA . GLY A 1 197 ? 2.118 3.255 9.796 1.00 98.38 197 GLY A CA 1
ATOM 1536 C C . GLY A 1 197 ? 0.635 3.267 10.154 1.00 98.38 197 GLY A C 1
ATOM 1537 O O . GLY A 1 197 ? 0.290 3.056 11.315 1.00 98.38 197 GLY A O 1
ATOM 1538 N N . LEU A 1 198 ? -0.246 3.429 9.161 1.00 98.56 198 LEU A N 1
ATOM 1539 C CA . LEU A 1 198 ? -1.696 3.381 9.356 1.00 98.56 198 LEU A CA 1
ATOM 1540 C C . LEU A 1 198 ? -2.151 2.011 9.871 1.00 98.56 198 LEU A C 1
ATOM 1542 O O . LEU A 1 198 ? -2.905 1.935 10.839 1.00 98.56 198 LEU A O 1
ATOM 1546 N N . PHE A 1 199 ? -1.646 0.932 9.267 1.00 98.56 199 PHE A N 1
ATOM 1547 C CA . PHE A 1 199 ? -1.929 -0.435 9.699 1.00 98.56 199 PHE A CA 1
ATOM 1548 C C . PHE A 1 199 ? -1.490 -0.662 11.152 1.00 98.56 199 PHE A C 1
ATOM 1550 O O . PHE A 1 199 ? -2.252 -1.179 11.964 1.00 98.56 199 PHE A O 1
ATOM 1557 N N . SER A 1 200 ? -0.290 -0.200 11.512 1.00 98.12 200 SER A N 1
ATOM 1558 C CA . SER A 1 200 ? 0.247 -0.320 12.871 1.00 98.12 200 SER A CA 1
ATOM 1559 C C . SER A 1 200 ? -0.557 0.494 13.887 1.00 98.12 200 SER A C 1
ATOM 1561 O O . SER A 1 200 ? -0.869 -0.020 14.959 1.00 98.12 200 SER A O 1
ATOM 1563 N N . LEU A 1 201 ? -0.944 1.733 13.556 1.00 97.19 201 LEU A N 1
ATOM 1564 C CA . LEU A 1 201 ? -1.802 2.554 14.417 1.00 97.19 201 LEU A CA 1
ATOM 1565 C C . LEU A 1 201 ? -3.163 1.896 14.653 1.00 97.19 201 LEU A C 1
ATOM 1567 O O . LEU A 1 201 ? -3.610 1.849 15.794 1.00 97.19 201 LEU A O 1
ATOM 1571 N N . GLY A 1 202 ? -3.784 1.328 13.616 1.00 96.94 202 GLY A N 1
ATOM 1572 C CA . GLY A 1 202 ? -5.046 0.604 13.777 1.00 96.94 202 GLY A CA 1
ATOM 1573 C C . GLY A 1 202 ? -4.918 -0.628 14.683 1.00 96.94 202 GLY A C 1
ATOM 1574 O O . GLY A 1 202 ? -5.811 -0.905 15.476 1.00 96.94 202 GLY A O 1
ATOM 1575 N N . ILE A 1 203 ? -3.786 -1.340 14.638 1.00 96.94 203 ILE A N 1
ATOM 1576 C CA . ILE A 1 203 ? -3.514 -2.461 15.555 1.00 96.94 203 ILE A CA 1
ATOM 1577 C C . ILE A 1 203 ? -3.346 -1.969 16.996 1.00 96.94 203 ILE A C 1
ATOM 1579 O O . ILE A 1 203 ? -3.844 -2.604 17.927 1.00 96.94 203 ILE A O 1
ATOM 1583 N N . LEU A 1 204 ? -2.615 -0.871 17.199 1.00 95.31 204 LEU A N 1
ATOM 1584 C CA . LEU A 1 204 ? -2.414 -0.294 18.529 1.00 95.31 204 LEU A CA 1
ATOM 1585 C C . LEU A 1 204 ? -3.741 0.161 19.139 1.00 95.31 204 LEU A C 1
ATOM 1587 O O . LEU A 1 204 ? -3.991 -0.124 20.308 1.00 95.31 204 LEU A O 1
ATOM 1591 N N . GLU A 1 205 ? -4.596 0.788 18.334 1.00 94.38 205 GLU A N 1
ATOM 1592 C CA . GLU A 1 205 ? -5.921 1.243 18.747 1.00 94.38 205 GLU A CA 1
ATOM 1593 C C . GLU A 1 205 ? -6.817 0.070 19.169 1.00 94.38 205 GLU A C 1
ATOM 1595 O O . GLU A 1 205 ? -7.345 0.060 20.282 1.00 94.38 205 GLU A O 1
ATOM 1600 N N . LEU A 1 206 ? -6.880 -0.993 18.358 1.00 93.69 206 LEU A N 1
ATOM 1601 C CA . LEU A 1 206 ? -7.685 -2.176 18.683 1.00 93.69 206 LEU A CA 1
ATOM 1602 C C . LEU A 1 206 ? -7.225 -2.856 19.986 1.00 93.69 206 LEU A C 1
ATOM 1604 O O . LEU A 1 206 ? -8.034 -3.358 20.764 1.00 93.69 206 LEU A O 1
ATOM 1608 N N . ASN A 1 207 ? -5.916 -2.861 20.255 1.00 92.56 207 ASN A N 1
ATOM 1609 C CA . ASN A 1 207 ? -5.370 -3.414 21.497 1.00 92.56 207 ASN A CA 1
ATOM 1610 C C . ASN A 1 207 ? -5.568 -2.483 22.712 1.00 92.56 207 ASN A C 1
ATOM 1612 O O . ASN A 1 207 ? -5.550 -2.958 23.851 1.00 92.56 207 ASN A O 1
ATOM 1616 N N . GLY A 1 208 ? -5.732 -1.175 22.491 1.00 89.00 208 GLY A N 1
ATOM 1617 C CA . GLY A 1 208 ? -5.950 -0.168 23.532 1.00 89.00 208 GLY A CA 1
ATOM 1618 C C . GLY A 1 208 ? -7.393 -0.120 24.041 1.00 89.00 208 GLY A C 1
ATOM 1619 O O . GLY A 1 208 ? -7.606 -0.047 25.254 1.00 89.00 208 GLY A O 1
ATOM 1620 N N . GLY A 1 209 ? -8.377 -0.235 23.140 1.00 73.06 209 GLY A N 1
ATOM 1621 C CA . GLY A 1 209 ? -9.812 -0.129 23.454 1.00 73.06 209 GLY A CA 1
ATOM 1622 C C . GLY A 1 209 ? -10.323 -1.158 24.472 1.00 73.06 209 GLY A C 1
ATOM 1623 O O . GLY A 1 209 ? -11.186 -0.852 25.294 1.00 73.06 209 GLY A O 1
ATOM 1624 N N . SER A 1 210 ? -9.703 -2.341 24.531 1.00 61.72 210 SER A N 1
ATOM 1625 C CA . SER A 1 210 ? -10.037 -3.392 25.509 1.00 61.72 210 SER A CA 1
ATOM 1626 C C . SER A 1 210 ? -9.770 -3.013 26.978 1.00 61.72 210 SER A C 1
ATOM 1628 O O . SER A 1 210 ? -10.128 -3.774 27.873 1.00 61.72 210 SER A O 1
ATOM 1630 N N . ARG A 1 211 ? -9.123 -1.872 27.263 1.00 59.12 211 ARG A N 1
ATOM 1631 C CA . ARG A 1 211 ? -8.738 -1.468 28.630 1.00 59.12 211 ARG A CA 1
ATOM 1632 C C . ARG A 1 211 ? -9.591 -0.343 29.235 1.00 59.12 211 ARG A C 1
ATOM 1634 O O . ARG A 1 211 ? -9.439 -0.076 30.422 1.00 59.12 211 ARG A O 1
ATOM 1641 N N . GLY A 1 212 ? -10.450 0.321 28.454 1.00 58.72 212 GLY A N 1
ATOM 1642 C CA . GLY A 1 212 ? -11.089 1.589 28.852 1.00 58.72 212 GLY A CA 1
ATOM 1643 C C . GLY A 1 212 ? -12.480 1.493 29.485 1.00 58.72 212 GLY A C 1
ATOM 1644 O O . GLY A 1 212 ? -12.832 2.346 30.296 1.00 58.72 212 GLY A O 1
ATOM 1645 N N . MET A 1 213 ? -13.267 0.458 29.181 1.00 57.34 213 MET A N 1
ATOM 1646 C CA . MET A 1 213 ? -14.520 0.187 29.898 1.00 57.34 213 MET A CA 1
ATOM 1647 C C . MET A 1 213 ? -14.210 -0.617 31.157 1.00 57.34 213 MET A C 1
ATOM 1649 O O . MET A 1 213 ? -14.515 -1.804 31.263 1.00 57.34 213 MET A O 1
ATOM 1653 N N . GLY A 1 214 ? -13.580 0.049 32.129 1.00 55.84 214 GLY A N 1
ATOM 1654 C CA . GLY A 1 214 ? -13.718 -0.383 33.515 1.00 55.84 214 GLY A CA 1
ATOM 1655 C C . GLY A 1 214 ? -15.214 -0.522 33.818 1.00 55.84 214 GLY A C 1
ATOM 1656 O O . GLY A 1 214 ? -15.988 0.286 33.293 1.00 55.84 214 GLY A O 1
ATOM 1657 N N . PRO A 1 215 ? -15.636 -1.555 34.573 1.00 59.50 215 PRO A N 1
ATOM 1658 C CA . PRO A 1 215 ? -17.042 -1.786 34.869 1.00 59.50 215 PRO A CA 1
ATOM 1659 C C . PRO A 1 215 ? -17.608 -0.468 35.367 1.00 59.50 215 PRO A C 1
ATOM 1661 O O . PRO A 1 215 ? -17.139 0.038 36.388 1.00 59.50 215 PRO A O 1
ATOM 1664 N N . ALA A 1 216 ? -18.524 0.119 34.583 1.00 61.28 216 ALA A N 1
ATOM 1665 C CA . ALA A 1 216 ? -19.284 1.285 34.991 1.00 61.28 216 ALA A CA 1
ATOM 1666 C C . ALA A 1 216 ? -19.730 0.958 36.401 1.00 61.28 216 ALA A C 1
ATOM 1668 O O . ALA A 1 216 ? -20.415 -0.052 36.594 1.00 61.28 216 ALA A O 1
ATOM 1669 N N . SER A 1 217 ? -19.177 1.700 37.366 1.00 58.38 217 SER A N 1
ATOM 1670 C CA . SER A 1 217 ? -19.408 1.446 38.768 1.00 58.38 217 SER A CA 1
ATOM 1671 C C . SER A 1 217 ? -20.906 1.305 38.882 1.00 58.38 217 SER A C 1
ATOM 1673 O O . SER A 1 217 ? -21.658 2.216 38.530 1.00 58.38 217 SER A O 1
ATOM 1675 N N . SER A 1 218 ? -21.336 0.112 39.280 1.00 58.50 218 SER A N 1
ATOM 1676 C CA . SER A 1 218 ? -22.632 -0.074 39.881 1.00 58.50 218 SER A CA 1
ATOM 1677 C C . SER A 1 218 ? -22.611 0.883 41.058 1.00 58.50 218 SER A C 1
ATOM 1679 O O . SER A 1 218 ? -22.131 0.548 42.142 1.00 58.50 218 SER A O 1
ATOM 1681 N N . ALA A 1 219 ? -23.012 2.125 40.789 1.00 60.28 219 ALA A N 1
ATOM 1682 C CA . ALA A 1 219 ? -23.475 3.078 41.755 1.00 60.28 219 ALA A CA 1
ATOM 1683 C C . ALA A 1 219 ? -24.680 2.375 42.353 1.00 60.28 219 ALA A C 1
ATOM 1685 O O . ALA A 1 219 ? -25.803 2.458 41.864 1.00 60.28 219 ALA A O 1
ATOM 1686 N N . SER A 1 220 ? -24.343 1.536 43.329 1.00 62.00 220 SER A N 1
ATOM 1687 C CA . SER A 1 220 ? -25.149 1.160 44.455 1.00 62.00 220 SER A CA 1
ATOM 1688 C C . SER A 1 220 ? -25.915 2.410 44.822 1.00 62.00 220 SER A C 1
ATOM 1690 O O . SER A 1 220 ? -25.372 3.329 45.437 1.00 62.00 220 SER A O 1
ATOM 1692 N N . GLY A 1 221 ? -27.153 2.461 44.341 1.00 61.19 221 GLY A N 1
ATOM 1693 C CA . GLY A 1 221 ? -28.176 3.259 44.957 1.00 61.19 221 GLY A CA 1
ATOM 1694 C C . GLY A 1 221 ? -28.287 2.738 46.373 1.00 61.19 221 GLY A C 1
ATOM 1695 O O . GLY A 1 221 ? -29.028 1.794 46.624 1.00 61.19 221 GLY A O 1
ATOM 1696 N N . ASP A 1 222 ? -27.520 3.334 47.279 1.00 63.78 222 ASP A N 1
ATOM 1697 C CA . ASP A 1 222 ? -27.942 3.386 48.662 1.00 63.78 222 ASP A CA 1
ATOM 1698 C C . ASP A 1 222 ? -28.917 4.555 48.737 1.00 63.78 222 ASP A C 1
ATOM 1700 O O . ASP A 1 222 ? -28.576 5.727 48.922 1.00 63.78 222 ASP A O 1
ATOM 1704 N N . ASN A 1 223 ? -30.135 4.199 48.341 1.00 64.06 223 ASN A N 1
ATOM 1705 C CA . ASN A 1 223 ? -31.284 5.061 48.262 1.00 64.06 223 ASN A CA 1
ATOM 1706 C C . ASN A 1 223 ? -31.567 5.516 49.687 1.00 64.06 223 ASN A C 1
ATOM 1708 O O . ASN A 1 223 ? -31.958 4.731 50.549 1.00 64.06 223 ASN A O 1
ATOM 1712 N N . THR A 1 224 ? -31.337 6.799 49.912 1.00 61.72 224 THR A N 1
ATOM 1713 C CA . THR A 1 224 ? -31.676 7.524 51.121 1.00 61.72 224 THR A CA 1
ATOM 1714 C C . THR A 1 224 ? -33.161 7.304 51.436 1.00 61.72 224 THR A C 1
ATOM 1716 O O . THR A 1 224 ? -34.034 7.980 50.898 1.00 61.72 224 THR A O 1
ATOM 1719 N N . GLN A 1 225 ? -33.462 6.338 52.310 1.00 59.66 225 GLN A N 1
ATOM 1720 C CA . GLN A 1 225 ? -34.732 6.238 53.026 1.00 59.66 225 GLN A CA 1
ATOM 1721 C C . GLN A 1 225 ? -34.786 7.373 54.055 1.00 59.66 225 GLN A C 1
ATOM 1723 O O . GLN A 1 225 ? -34.509 7.184 55.233 1.00 59.66 225 GLN A O 1
ATOM 1728 N N . MET A 1 226 ? -35.112 8.578 53.605 1.00 69.75 226 MET A N 1
ATOM 1729 C CA . MET A 1 226 ? -35.500 9.693 54.467 1.00 69.75 226 MET A CA 1
ATOM 1730 C C . MET A 1 226 ? -36.602 10.463 53.751 1.00 69.75 226 MET A C 1
ATOM 1732 O O . MET A 1 226 ? -36.305 11.269 52.877 1.00 69.75 226 MET A O 1
ATOM 1736 N N . ALA A 1 227 ? -37.857 10.178 54.102 1.00 61.81 227 ALA A N 1
ATOM 1737 C CA . ALA A 1 227 ? -38.949 11.148 54.247 1.00 61.81 227 ALA A CA 1
ATOM 1738 C C . ALA A 1 227 ? -40.300 10.424 54.190 1.00 61.81 227 ALA A C 1
ATOM 1740 O O . ALA A 1 227 ? -40.658 9.836 53.173 1.00 61.81 227 ALA A O 1
ATOM 1741 N N . GLY A 1 228 ? -41.062 10.504 55.280 1.00 65.06 228 GLY A N 1
ATOM 1742 C CA . GLY A 1 228 ? -42.450 10.049 55.298 1.00 65.06 228 GLY A CA 1
ATOM 1743 C C . GLY A 1 228 ? -43.055 9.919 56.689 1.00 65.06 228 GLY A C 1
ATOM 1744 O O . GLY A 1 228 ? -43.708 8.922 56.962 1.00 65.06 228 GLY A O 1
ATOM 1745 N N . GLY A 1 229 ? -42.802 10.888 57.572 1.00 72.56 229 GLY A N 1
ATOM 1746 C CA . GLY A 1 229 ? -43.641 11.120 58.743 1.00 72.56 229 GLY A CA 1
ATOM 1747 C C . GLY A 1 229 ? -44.597 12.272 58.448 1.00 72.56 229 GLY A C 1
ATOM 1748 O O . GLY A 1 229 ? -44.136 13.319 57.997 1.00 72.56 229 GLY A O 1
ATOM 1749 N N . SER A 1 230 ? -45.887 12.062 58.703 1.00 70.56 230 SER A N 1
ATOM 1750 C CA . SER A 1 230 ? -46.874 13.100 59.028 1.00 70.56 230 SER A CA 1
ATOM 1751 C C . SER A 1 230 ? -48.208 12.446 59.417 1.00 70.56 230 SER A C 1
ATOM 1753 O O . SER A 1 230 ? -48.820 11.790 58.574 1.00 70.56 230 SER A O 1
ATOM 1755 N N . ASP A 1 231 ? -48.560 12.682 60.685 1.00 63.31 231 ASP A N 1
ATOM 1756 C CA . ASP A 1 231 ? -49.874 12.855 61.334 1.00 63.31 231 ASP A CA 1
ATOM 1757 C C . ASP A 1 231 ? -50.905 11.712 61.396 1.00 63.31 231 ASP A C 1
ATOM 1759 O O . ASP A 1 231 ? -51.508 11.339 60.366 1.00 63.31 231 ASP A O 1
#

Radius of gyration: 24.27 Å; Cα contacts (8 Å, |Δi|>4): 230; chains: 1; bounding box: 71×36×85 Å

Nearest PDB structures (foldseek):
  7wld-assembly1_U  TM=5.937E-01  e=8.347E+00  Homo sapiens
  6sni-assembly1_X  TM=4.535E-01  e=5.918E+00  Saccharomyces cerevisiae

pLDDT: mean 90.57, std 11.89, range [53.53, 98.62]

Mean predicted aligned error: 6.25 Å

Sequence (231 aa):
LVGAGALALAALTGLTVVVLGPETYRAYIQDVLPEIHWFRVGWNNASLMGFWSRLFDPAPERERLRSRTEPLLYSPALARAGAWLSSALVVAVLAWVVRRVRARADEDLAFGLAVTAMLLISPIAWDHYFLLLLVPLTVVWLGLPPSRWAKLSLLAIVLTLWLNPAVLWTAFDLGGRVARPIHALTVLSCPMYALLGLFSLGILELNGGSRGMGPASSASGDNTQMAGGSD